Protein AF-A0A968UQG5-F1 (afdb_monomer_lite)

Structure (mmCIF, N/CA/C/O backbone):
data_AF-A0A968UQG5-F1
#
_entry.id   AF-A0A968UQG5-F1
#
loop_
_atom_site.group_PDB
_atom_site.id
_atom_site.type_symbol
_atom_site.label_atom_id
_atom_site.label_alt_id
_atom_site.label_comp_id
_atom_site.label_asym_id
_atom_site.label_entity_id
_atom_site.label_seq_id
_atom_site.pdbx_PDB_ins_code
_atom_site.Cartn_x
_atom_site.Cartn_y
_atom_site.Cartn_z
_atom_site.occupancy
_atom_site.B_iso_or_equiv
_atom_site.auth_seq_id
_atom_site.auth_comp_id
_atom_site.auth_asym_id
_atom_site.auth_atom_id
_atom_site.pdbx_PDB_model_num
ATOM 1 N N . MET A 1 1 ? 19.744 -31.702 -29.096 1.00 39.81 1 MET A N 1
ATOM 2 C CA . MET A 1 1 ? 18.652 -30.725 -28.947 1.00 39.81 1 MET A CA 1
ATOM 3 C C . MET A 1 1 ? 18.353 -30.681 -27.465 1.00 39.81 1 MET A C 1
ATOM 5 O O . MET A 1 1 ? 17.821 -31.647 -26.942 1.00 39.81 1 MET A O 1
ATOM 9 N N . SER A 1 2 ? 18.907 -29.694 -26.765 1.00 35.03 2 SER A N 1
ATOM 10 C CA . SER A 1 2 ? 18.714 -29.524 -25.328 1.00 35.03 2 SER A CA 1
ATOM 11 C C . SER A 1 2 ? 17.461 -28.685 -25.128 1.00 35.03 2 SER A C 1
ATOM 13 O O . SER A 1 2 ? 17.491 -27.487 -25.412 1.00 35.03 2 SER A O 1
ATOM 15 N N . ASP A 1 3 ? 16.383 -29.314 -24.671 1.00 37.22 3 ASP A N 1
ATOM 16 C CA . ASP A 1 3 ? 15.244 -28.594 -24.115 1.00 37.22 3 ASP A CA 1
ATOM 17 C C . ASP A 1 3 ? 15.735 -27.846 -22.874 1.00 37.22 3 ASP A C 1
ATOM 19 O O . ASP A 1 3 ? 15.946 -28.430 -21.809 1.00 37.22 3 ASP A O 1
ATOM 23 N N . SER A 1 4 ? 15.979 -26.544 -23.022 1.00 34.97 4 SER A N 1
ATOM 24 C CA . SER A 1 4 ? 16.066 -25.659 -21.872 1.00 34.97 4 SER A CA 1
ATOM 25 C C . SER A 1 4 ? 14.642 -25.423 -21.386 1.00 34.97 4 SER A C 1
ATOM 27 O O . SER A 1 4 ? 13.928 -24.563 -21.901 1.00 34.97 4 SER A O 1
ATOM 29 N N . LEU A 1 5 ? 14.224 -26.193 -20.386 1.00 35.19 5 LEU A N 1
ATOM 30 C CA . LEU A 1 5 ? 13.165 -25.773 -19.478 1.00 35.19 5 LEU A CA 1
ATOM 31 C C . LEU A 1 5 ? 13.711 -24.578 -18.691 1.00 35.19 5 LEU A C 1
ATOM 33 O O . LEU A 1 5 ? 14.271 -24.735 -17.608 1.00 35.19 5 LEU A O 1
ATOM 37 N N . ILE A 1 6 ? 13.617 -23.384 -19.276 1.00 41.84 6 ILE A N 1
ATOM 38 C CA . ILE A 1 6 ? 13.766 -22.153 -18.511 1.00 41.84 6 ILE A CA 1
ATOM 39 C C . ILE A 1 6 ? 12.518 -22.110 -17.641 1.00 41.84 6 ILE A C 1
ATOM 41 O O . ILE A 1 6 ? 11.407 -21.883 -18.115 1.00 41.84 6 ILE A O 1
ATOM 45 N N . GLN A 1 7 ? 12.694 -22.466 -16.376 1.00 41.84 7 GLN A N 1
ATOM 46 C CA . GLN A 1 7 ? 11.710 -22.229 -15.344 1.00 41.84 7 GLN A CA 1
ATOM 47 C C . GLN A 1 7 ? 11.618 -20.707 -15.186 1.00 41.84 7 GLN A C 1
ATOM 49 O O . GLN A 1 7 ? 12.394 -20.115 -14.440 1.00 41.84 7 GLN A O 1
ATOM 54 N N . GLU A 1 8 ? 10.733 -20.077 -15.961 1.00 42.31 8 GLU A N 1
ATOM 55 C CA . GLU A 1 8 ? 10.339 -18.679 -15.783 1.00 42.31 8 GLU A CA 1
ATOM 56 C C . GLU A 1 8 ? 9.740 -18.562 -14.378 1.00 42.31 8 GLU A C 1
ATOM 58 O O . GLU A 1 8 ? 8.674 -19.099 -14.063 1.00 42.31 8 GLU A O 1
ATOM 63 N N . GLY A 1 9 ? 10.552 -18.024 -13.466 1.00 43.09 9 GLY A N 1
ATOM 64 C CA . GLY A 1 9 ? 10.286 -18.019 -12.038 1.00 43.09 9 GLY A CA 1
ATOM 65 C C . GLY A 1 9 ? 9.031 -17.212 -11.750 1.00 43.09 9 GLY A C 1
ATOM 66 O O . GLY A 1 9 ? 8.999 -16.016 -12.019 1.00 43.09 9 GLY A O 1
ATOM 67 N N . GLY A 1 10 ? 8.006 -17.847 -11.188 1.00 52.06 10 GLY A N 1
ATOM 68 C CA . GLY A 1 10 ? 6.793 -17.161 -10.748 1.00 52.06 10 GLY A CA 1
ATOM 69 C C . GLY A 1 10 ? 7.062 -16.282 -9.526 1.00 52.06 10 GLY A C 1
ATOM 70 O O . GLY A 1 10 ? 7.748 -16.703 -8.591 1.00 52.06 10 GLY A O 1
ATOM 71 N N . GLY A 1 11 ? 6.518 -15.063 -9.519 1.00 65.38 11 GLY A N 1
ATOM 72 C CA . GLY A 1 11 ? 6.585 -14.181 -8.359 1.00 65.38 11 GLY A CA 1
ATOM 73 C C . GLY A 1 11 ? 5.899 -14.820 -7.147 1.00 65.38 11 GLY A C 1
ATOM 74 O O . GLY A 1 11 ? 4.767 -15.291 -7.239 1.00 65.38 11 GLY A O 1
ATOM 75 N N . GLY A 1 12 ? 6.578 -14.851 -5.996 1.00 76.75 12 GLY A N 1
ATOM 76 C CA . GLY A 1 12 ? 6.017 -15.413 -4.762 1.00 76.75 12 GLY A CA 1
ATOM 77 C C . GLY A 1 12 ? 4.798 -14.632 -4.259 1.00 76.75 12 GLY A C 1
ATOM 78 O O . GLY A 1 12 ? 4.625 -13.460 -4.592 1.00 76.75 12 GLY A O 1
ATOM 79 N N . SER A 1 13 ? 3.964 -15.271 -3.435 1.00 87.12 13 SER A N 1
ATOM 80 C CA . SER A 1 13 ? 2.821 -14.633 -2.768 1.00 87.12 13 SER A CA 1
ATOM 81 C C . SER A 1 13 ? 2.897 -14.817 -1.253 1.00 87.12 13 SER A C 1
ATOM 83 O O . SER A 1 13 ? 3.269 -15.888 -0.775 1.00 87.12 13 SER A O 1
ATOM 85 N N . ILE A 1 14 ? 2.511 -13.788 -0.500 1.00 90.19 14 ILE A N 1
ATOM 86 C CA . ILE A 1 14 ? 2.264 -13.867 0.943 1.00 90.19 14 ILE A CA 1
ATOM 87 C C . ILE A 1 14 ? 0.757 -13.746 1.127 1.00 90.19 14 ILE A C 1
ATOM 89 O O . ILE A 1 14 ? 0.188 -12.705 0.819 1.00 90.19 14 ILE A O 1
ATOM 93 N N . ILE A 1 15 ? 0.124 -14.811 1.616 1.00 93.44 15 ILE A N 1
ATOM 94 C CA . ILE A 1 15 ? -1.328 -14.882 1.790 1.00 93.44 15 ILE A CA 1
ATOM 95 C C . ILE A 1 15 ? -1.625 -15.121 3.267 1.00 93.44 15 ILE A C 1
ATOM 97 O O . ILE A 1 15 ? -1.183 -16.119 3.837 1.00 93.44 15 ILE A O 1
ATOM 101 N N . ILE A 1 16 ? -2.377 -14.212 3.886 1.00 93.25 16 ILE A N 1
ATOM 102 C CA . ILE A 1 16 ? -2.782 -14.296 5.292 1.00 93.25 16 ILE A CA 1
ATOM 103 C C . ILE A 1 16 ? -4.304 -14.222 5.364 1.00 93.25 16 ILE A C 1
ATOM 105 O O . ILE A 1 16 ? -4.920 -13.345 4.758 1.00 93.25 16 ILE A O 1
ATOM 109 N N . ARG A 1 17 ? -4.904 -15.163 6.099 1.00 96.50 17 ARG A N 1
ATOM 110 C CA . ARG A 1 17 ? -6.348 -15.266 6.343 1.00 96.50 17 ARG A CA 1
ATOM 111 C C . ARG A 1 17 ? -6.588 -15.449 7.835 1.00 96.50 17 ARG A C 1
ATOM 113 O O . ARG A 1 17 ? -5.949 -16.311 8.438 1.00 96.50 17 ARG A O 1
ATOM 120 N N . GLY A 1 18 ? -7.491 -14.683 8.440 1.00 88.00 18 GLY A N 1
ATOM 121 C CA . GLY A 1 18 ? -7.785 -14.850 9.865 1.00 88.00 18 GLY A CA 1
ATOM 122 C C . GLY A 1 18 ? -8.823 -13.882 10.420 1.00 88.00 18 GLY A C 1
ATOM 123 O O . GLY A 1 18 ? -9.470 -13.161 9.681 1.00 88.00 18 GLY A O 1
ATOM 124 N N . GLY A 1 19 ? -8.991 -13.876 11.744 1.00 92.56 19 GLY A N 1
ATOM 125 C CA . GLY A 1 19 ? -9.843 -12.897 12.428 1.00 92.56 19 GLY A CA 1
ATOM 126 C C . GLY A 1 19 ? -9.119 -11.563 12.596 1.00 92.56 19 GLY A C 1
ATOM 127 O O . GLY A 1 19 ? -9.380 -10.603 11.891 1.00 92.56 19 GLY A O 1
ATOM 128 N N . LYS A 1 20 ? -8.143 -11.490 13.500 1.00 95.38 20 LYS A N 1
ATOM 129 C CA . LYS A 1 20 ? -7.363 -10.264 13.721 1.00 95.38 20 LYS A CA 1
ATOM 130 C C . LYS A 1 20 ? -5.941 -10.450 13.221 1.00 95.38 20 LYS A C 1
ATOM 132 O O . LYS A 1 20 ? -5.271 -11.401 13.615 1.00 95.38 20 LYS A O 1
ATOM 137 N N . PHE A 1 21 ? -5.482 -9.519 12.399 1.00 96.56 21 PHE A N 1
ATOM 138 C CA . PHE A 1 21 ? -4.102 -9.422 11.961 1.00 96.56 21 PHE A CA 1
ATOM 139 C C . PHE A 1 21 ? -3.451 -8.195 12.603 1.00 96.56 21 PHE A C 1
ATOM 141 O O . PHE A 1 21 ? -3.883 -7.062 12.393 1.00 96.56 21 PHE A O 1
ATOM 148 N N . TYR A 1 22 ? -2.415 -8.431 13.405 1.00 96.56 22 TYR A N 1
ATOM 149 C CA . TYR A 1 22 ? -1.643 -7.395 14.082 1.00 96.56 22 TYR A CA 1
ATOM 150 C C . TYR A 1 22 ? -0.169 -7.557 13.723 1.00 96.56 22 TYR A C 1
ATOM 152 O O . TYR A 1 22 ? 0.404 -8.625 13.939 1.00 96.56 22 TYR A O 1
ATOM 160 N N . ALA A 1 23 ? 0.433 -6.499 13.187 1.00 95.75 23 ALA A N 1
ATOM 161 C CA . ALA A 1 23 ? 1.850 -6.447 12.863 1.00 95.75 23 ALA A CA 1
ATOM 162 C C . ALA A 1 23 ? 2.487 -5.210 13.497 1.00 95.75 23 ALA A C 1
ATOM 164 O O . ALA A 1 23 ? 2.057 -4.080 13.269 1.00 95.75 23 ALA A O 1
ATOM 165 N N . GLU A 1 24 ? 3.540 -5.425 14.273 1.00 97.62 24 GLU A N 1
ATOM 166 C CA . GLU A 1 24 ? 4.300 -4.358 14.909 1.00 97.62 24 GLU A CA 1
ATOM 167 C C . GLU A 1 24 ? 5.782 -4.569 14.622 1.00 97.62 24 GLU A C 1
ATOM 169 O O . GLU A 1 24 ? 6.278 -5.690 14.743 1.00 97.62 24 GLU A O 1
ATOM 174 N N . ASN A 1 25 ? 6.490 -3.517 14.201 1.00 96.19 25 ASN A N 1
ATOM 175 C CA . ASN A 1 25 ? 7.919 -3.590 13.866 1.00 96.19 25 ASN A CA 1
ATOM 176 C C . ASN A 1 25 ? 8.247 -4.696 12.842 1.00 96.19 25 ASN A C 1
ATOM 178 O O . ASN A 1 25 ? 9.290 -5.344 12.921 1.00 96.19 25 ASN A O 1
ATOM 182 N N . THR A 1 26 ? 7.330 -4.959 11.907 1.00 94.12 26 THR A N 1
ATOM 183 C CA . THR A 1 26 ? 7.404 -6.117 11.010 1.00 94.12 26 THR A CA 1
ATOM 184 C C . THR A 1 26 ? 7.652 -5.687 9.567 1.00 94.12 26 THR A C 1
ATOM 186 O O . THR A 1 26 ? 7.123 -4.674 9.107 1.00 94.12 26 THR A O 1
ATOM 189 N N . GLN A 1 27 ? 8.425 -6.486 8.827 1.00 92.94 27 GLN A N 1
ATOM 190 C CA . GLN A 1 27 ? 8.605 -6.330 7.386 1.00 92.9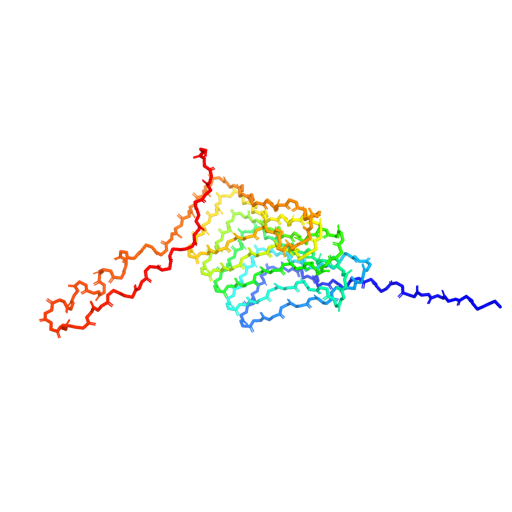4 27 GLN A CA 1
ATOM 191 C C . GLN A 1 27 ? 8.011 -7.517 6.618 1.00 92.94 27 GLN A C 1
ATOM 193 O O . GLN A 1 27 ? 8.398 -8.662 6.836 1.00 92.94 27 GLN A O 1
ATOM 198 N N . PHE A 1 28 ? 7.134 -7.218 5.661 1.00 91.44 28 PHE A N 1
ATOM 199 C CA . PHE A 1 28 ? 6.632 -8.148 4.653 1.00 91.44 28 PHE A CA 1
ATOM 200 C C . PHE A 1 28 ? 7.271 -7.789 3.317 1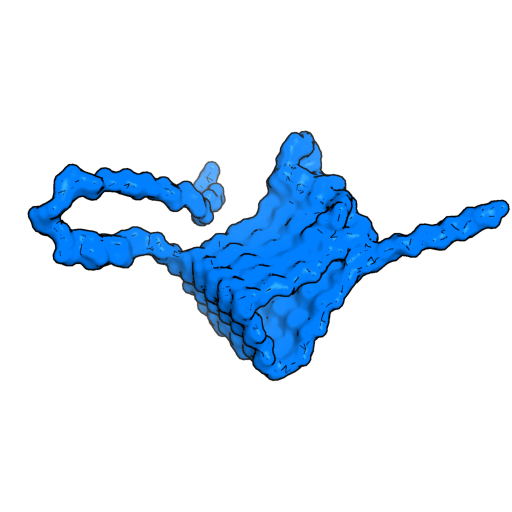.00 91.44 28 PHE A C 1
ATOM 202 O O . PHE A 1 28 ? 7.042 -6.701 2.792 1.00 91.44 28 PHE A O 1
ATOM 209 N N . ARG A 1 29 ? 8.093 -8.682 2.770 1.00 88.50 29 ARG A N 1
ATOM 210 C CA . ARG A 1 29 ? 8.834 -8.441 1.531 1.00 88.50 29 ARG A CA 1
ATOM 211 C C . ARG A 1 29 ? 8.603 -9.570 0.545 1.00 88.50 29 ARG A C 1
ATOM 213 O O . ARG A 1 29 ? 8.784 -10.731 0.895 1.00 88.50 29 ARG A O 1
ATOM 220 N N . ILE A 1 30 ? 8.291 -9.199 -0.691 1.00 85.00 30 ILE A N 1
ATOM 221 C CA . ILE A 1 30 ? 8.365 -10.085 -1.848 1.00 85.00 30 ILE A CA 1
ATOM 222 C C . ILE A 1 30 ? 9.371 -9.505 -2.835 1.00 85.00 30 ILE A C 1
ATOM 224 O O . ILE A 1 30 ? 9.267 -8.338 -3.226 1.00 85.00 30 ILE A O 1
ATOM 228 N N . ASP A 1 31 ? 10.328 -10.343 -3.219 1.00 81.25 31 ASP A N 1
ATOM 229 C CA . ASP A 1 31 ? 11.259 -10.089 -4.309 1.00 81.25 31 ASP A CA 1
ATOM 230 C C . ASP A 1 31 ? 10.674 -10.679 -5.595 1.00 81.25 31 ASP A C 1
ATOM 232 O O . ASP A 1 31 ? 10.688 -11.890 -5.808 1.00 81.25 31 ASP A O 1
ATOM 236 N N . ALA A 1 32 ? 10.061 -9.813 -6.400 1.00 71.00 32 ALA A N 1
ATOM 237 C CA . ALA A 1 32 ? 9.366 -10.181 -7.623 1.00 71.00 32 ALA A CA 1
ATOM 238 C C . ALA A 1 32 ? 10.369 -10.556 -8.724 1.00 71.00 32 ALA A C 1
ATOM 240 O O . ALA A 1 32 ? 11.373 -9.880 -8.941 1.00 71.00 32 ALA A O 1
ATOM 241 N N . SER A 1 33 ? 10.098 -11.645 -9.428 1.00 69.19 33 SER A N 1
ATOM 242 C CA . SER A 1 33 ? 10.859 -12.087 -10.596 1.00 69.19 33 SER A CA 1
ATOM 243 C C . SER A 1 33 ? 10.386 -11.376 -11.869 1.00 69.19 33 SER A C 1
ATOM 245 O O . SER A 1 33 ? 9.473 -10.544 -11.853 1.00 69.19 33 SER A O 1
ATOM 247 N N . GLU A 1 34 ? 11.018 -11.696 -12.997 1.00 63.81 34 GLU A N 1
ATOM 248 C CA . GLU A 1 34 ? 10.704 -11.085 -14.289 1.00 63.81 34 GLU A CA 1
ATOM 249 C C . GLU A 1 34 ? 9.257 -11.357 -14.737 1.00 63.81 34 GLU A C 1
ATOM 251 O O . GLU A 1 34 ? 8.637 -10.463 -15.318 1.00 63.81 34 GLU A O 1
ATOM 256 N N . ASP A 1 35 ? 8.660 -12.490 -14.353 1.00 61.28 35 ASP A N 1
ATOM 257 C CA . ASP A 1 35 ? 7.447 -13.027 -14.994 1.00 61.28 35 ASP A CA 1
ATOM 258 C C . ASP A 1 35 ? 6.147 -12.946 -14.168 1.00 61.28 35 ASP A C 1
ATOM 260 O O . ASP A 1 35 ? 5.219 -13.726 -14.361 1.00 61.28 35 ASP A O 1
ATOM 264 N N . ASN A 1 36 ? 6.005 -11.889 -13.357 1.00 67.56 36 ASN A N 1
ATOM 265 C CA . ASN A 1 36 ? 4.728 -11.368 -12.821 1.00 67.56 36 ASN A CA 1
ATOM 266 C C . ASN A 1 36 ? 4.015 -12.120 -11.661 1.00 67.56 36 ASN A C 1
ATOM 268 O O . ASN A 1 36 ? 4.316 -13.251 -11.292 1.00 67.56 36 ASN A O 1
ATOM 272 N N . ASN A 1 37 ? 3.019 -11.397 -11.113 1.00 70.19 37 ASN A N 1
ATOM 273 C CA . ASN A 1 37 ? 1.986 -11.731 -10.111 1.00 70.19 37 ASN A CA 1
ATOM 274 C C . ASN A 1 37 ? 2.413 -11.912 -8.648 1.00 70.19 37 ASN A C 1
ATOM 276 O O . ASN A 1 37 ? 1.697 -12.535 -7.867 1.00 70.19 37 ASN A O 1
ATOM 280 N N . SER A 1 38 ? 3.513 -11.285 -8.233 1.00 86.25 38 SER A N 1
ATOM 281 C CA . SER A 1 38 ? 3.788 -11.147 -6.803 1.00 86.25 38 SER A CA 1
ATOM 282 C C . SER A 1 38 ? 2.643 -10.440 -6.086 1.00 86.25 38 SER A C 1
ATOM 284 O O . SER A 1 38 ? 2.181 -9.392 -6.534 1.00 86.25 38 SER A O 1
ATOM 286 N N . LEU A 1 39 ? 2.202 -11.010 -4.972 1.00 89.00 39 LEU A N 1
ATOM 287 C CA . LEU A 1 39 ? 1.034 -10.528 -4.248 1.00 89.00 39 LEU A CA 1
ATOM 288 C C . LEU A 1 39 ? 1.263 -10.644 -2.746 1.00 89.00 39 LEU A C 1
ATOM 290 O O . LEU A 1 39 ? 1.573 -11.721 -2.240 1.00 89.00 39 LEU A O 1
ATOM 294 N N . ILE A 1 40 ? 1.073 -9.542 -2.029 1.00 93.06 40 ILE A N 1
ATOM 295 C CA . ILE A 1 40 ? 0.799 -9.592 -0.594 1.00 93.06 40 ILE A CA 1
ATOM 296 C C . ILE A 1 40 ? -0.707 -9.438 -0.441 1.00 93.06 40 ILE A C 1
ATOM 298 O O . ILE A 1 40 ? -1.251 -8.406 -0.814 1.00 93.06 40 ILE A O 1
ATOM 302 N N . ASP A 1 41 ? -1.371 -10.458 0.085 1.00 95.69 41 ASP A N 1
ATOM 303 C CA . ASP A 1 41 ? -2.817 -10.493 0.262 1.00 95.69 41 ASP A CA 1
ATOM 304 C C . ASP A 1 41 ? -3.151 -10.845 1.712 1.00 95.69 41 ASP A C 1
ATOM 306 O O . ASP A 1 41 ? -2.861 -11.947 2.189 1.00 95.69 41 ASP A O 1
ATOM 310 N N . ILE A 1 42 ? -3.760 -9.899 2.421 1.00 97.25 42 ILE A N 1
ATOM 311 C CA . ILE A 1 42 ? -4.238 -10.083 3.788 1.00 97.25 42 ILE A CA 1
ATOM 312 C C . ILE A 1 42 ? -5.742 -9.877 3.800 1.00 97.25 42 ILE A C 1
ATOM 314 O O . ILE A 1 42 ? -6.227 -8.814 3.422 1.00 97.25 42 ILE A O 1
ATOM 318 N N . ASP A 1 43 ? -6.454 -10.887 4.286 1.00 98.00 43 ASP A N 1
ATOM 319 C CA . ASP A 1 43 ? -7.896 -10.851 4.496 1.00 98.00 43 ASP A CA 1
ATOM 320 C C . ASP A 1 43 ? -8.192 -11.195 5.959 1.00 98.00 43 ASP A C 1
ATOM 322 O O . ASP A 1 43 ? -7.786 -12.254 6.463 1.00 98.00 43 ASP A O 1
ATOM 326 N N . ALA A 1 44 ? -8.818 -10.257 6.664 1.00 97.69 44 ALA A N 1
ATOM 327 C CA . ALA A 1 44 ? -9.086 -10.358 8.088 1.00 97.69 44 ALA A CA 1
ATOM 328 C C . ALA A 1 44 ? -10.400 -9.666 8.495 1.00 97.69 44 ALA A C 1
ATOM 330 O O . ALA A 1 44 ? -11.053 -8.992 7.716 1.00 97.69 44 ALA A O 1
ATOM 331 N N . GLU A 1 45 ? -10.806 -9.786 9.751 1.00 98.06 45 GLU A N 1
ATOM 332 C CA . GLU A 1 45 ? -11.817 -8.912 10.359 1.00 98.06 45 GLU A CA 1
ATOM 333 C C . GLU A 1 45 ? -11.215 -7.532 10.661 1.00 98.06 45 GLU A C 1
ATOM 335 O O . GLU A 1 45 ? -11.800 -6.500 10.343 1.00 98.06 45 GLU A O 1
ATOM 340 N N . ASN A 1 46 ? -10.005 -7.517 11.228 1.00 98.38 46 ASN A N 1
ATOM 341 C CA . ASN A 1 46 ? -9.273 -6.304 11.581 1.00 98.38 46 ASN A CA 1
ATOM 342 C C . ASN A 1 46 ? -7.797 -6.426 11.187 1.00 98.38 46 ASN A C 1
ATOM 344 O O . ASN A 1 46 ? -7.146 -7.413 11.534 1.00 98.38 46 ASN A O 1
ATOM 348 N N . ILE A 1 47 ? -7.259 -5.399 10.532 1.00 98.56 47 ILE A N 1
ATOM 349 C CA . ILE A 1 47 ? -5.845 -5.271 10.162 1.00 98.56 47 ILE A CA 1
ATOM 350 C C . ILE A 1 47 ? -5.271 -4.068 10.908 1.00 98.56 47 ILE A C 1
ATOM 352 O O . ILE A 1 47 ? -5.710 -2.938 10.710 1.00 98.56 47 ILE A O 1
ATOM 356 N N . SER A 1 48 ? -4.262 -4.293 11.744 1.00 98.38 48 SER A N 1
ATOM 357 C CA . SER A 1 48 ? -3.526 -3.227 12.426 1.00 98.38 48 SER A CA 1
ATOM 358 C C . SER A 1 48 ? -2.037 -3.369 12.159 1.00 98.38 48 SER A C 1
ATOM 360 O O . SER A 1 48 ? -1.456 -4.432 12.389 1.00 98.38 48 SER A O 1
ATOM 362 N N . MET A 1 49 ? -1.420 -2.294 11.675 1.00 98.12 49 MET A N 1
ATOM 363 C CA . MET A 1 49 ? 0.017 -2.229 11.451 1.00 98.12 49 MET A CA 1
ATOM 364 C C . MET A 1 49 ? 0.625 -1.003 12.110 1.00 98.12 49 MET A C 1
ATOM 366 O O . MET A 1 49 ? 0.183 0.127 11.889 1.00 98.12 49 MET A O 1
ATOM 370 N N . ILE A 1 50 ? 1.671 -1.237 12.894 1.00 97.75 50 ILE A N 1
ATOM 371 C CA . ILE A 1 50 ? 2.389 -0.202 13.629 1.00 97.75 50 ILE A CA 1
ATOM 372 C C . ILE A 1 50 ? 3.874 -0.320 13.307 1.00 97.75 50 ILE A C 1
ATOM 374 O O . ILE A 1 50 ? 4.446 -1.409 13.399 1.00 97.75 50 ILE A O 1
ATOM 378 N N . ASN A 1 51 ? 4.496 0.788 12.900 1.00 96.69 51 ASN A N 1
ATOM 379 C CA . ASN A 1 51 ? 5.922 0.855 12.569 1.00 96.69 51 ASN A CA 1
ATOM 380 C C . ASN A 1 51 ? 6.379 -0.307 11.664 1.00 96.69 51 ASN A C 1
ATOM 382 O O . ASN A 1 51 ? 7.353 -1.006 11.939 1.00 96.69 51 ASN A O 1
ATOM 386 N N . SER A 1 52 ? 5.590 -0.601 10.634 1.00 96.75 52 SER A N 1
ATOM 387 C CA . SER A 1 52 ? 5.759 -1.799 9.813 1.00 96.75 52 SER A CA 1
ATOM 388 C C . SER A 1 52 ? 5.907 -1.446 8.339 1.00 96.75 52 SER A C 1
ATOM 390 O O . SER A 1 52 ? 5.605 -0.337 7.899 1.00 96.75 52 SER A O 1
ATOM 392 N N . ARG A 1 53 ? 6.400 -2.397 7.551 1.00 94.19 53 ARG A N 1
ATOM 393 C CA . ARG A 1 53 ? 6.712 -2.197 6.137 1.00 94.19 53 ARG A CA 1
ATOM 394 C C . ARG A 1 53 ? 6.149 -3.344 5.309 1.00 94.19 53 ARG A C 1
ATOM 396 O O . ARG A 1 53 ? 6.437 -4.497 5.609 1.00 94.19 53 ARG A O 1
ATOM 403 N N . MET A 1 54 ? 5.393 -3.042 4.257 1.00 94.06 54 MET A N 1
ATOM 404 C CA . MET A 1 54 ? 5.056 -4.018 3.219 1.00 94.06 54 MET A CA 1
ATOM 405 C C . MET A 1 54 ? 5.630 -3.593 1.895 1.00 94.06 54 MET A C 1
ATOM 407 O O . MET A 1 54 ? 5.503 -2.430 1.499 1.00 94.06 54 MET A O 1
ATOM 411 N N . ASN A 1 55 ? 6.240 -4.547 1.204 1.00 88.69 55 ASN A N 1
ATOM 412 C CA . ASN A 1 55 ? 6.894 -4.228 -0.029 1.00 88.69 55 ASN A CA 1
ATOM 413 C C . ASN A 1 55 ? 6.992 -5.321 -1.059 1.00 88.69 55 ASN A C 1
ATOM 415 O O . ASN A 1 55 ? 7.442 -6.430 -0.782 1.00 88.69 55 ASN A O 1
ATOM 419 N N . THR A 1 56 ? 6.734 -4.908 -2.289 1.00 86.19 56 THR A N 1
ATOM 420 C CA . THR A 1 56 ? 6.999 -5.689 -3.484 1.00 86.19 56 THR A CA 1
ATOM 421 C C . THR A 1 56 ? 8.052 -4.940 -4.302 1.00 86.19 56 THR A C 1
ATOM 423 O O . THR A 1 56 ? 7.880 -3.778 -4.681 1.00 86.19 56 THR A O 1
ATOM 426 N N . MET A 1 57 ? 9.213 -5.565 -4.485 1.00 74.06 57 MET A N 1
ATOM 427 C CA . MET A 1 57 ? 10.322 -5.009 -5.268 1.00 74.06 57 MET A CA 1
ATOM 428 C C . MET A 1 57 ? 10.775 -6.062 -6.267 1.00 74.06 57 MET A C 1
ATOM 430 O O . MET A 1 57 ? 10.874 -7.218 -5.874 1.00 74.06 57 MET A O 1
ATOM 434 N N . PRO A 1 58 ? 11.054 -5.718 -7.526 1.00 70.88 58 PRO A N 1
ATOM 435 C CA . PRO A 1 58 ? 11.591 -6.683 -8.458 1.00 70.88 58 PRO A CA 1
ATOM 436 C C . PRO A 1 58 ? 13.062 -6.965 -8.131 1.00 70.88 58 PRO A C 1
ATOM 438 O O . PRO A 1 58 ? 13.780 -6.096 -7.639 1.00 70.88 58 PRO A O 1
ATOM 441 N N . ALA A 1 59 ? 13.506 -8.193 -8.388 1.00 62.25 59 ALA A N 1
ATOM 442 C CA . ALA A 1 59 ? 14.906 -8.591 -8.284 1.00 62.25 59 ALA A CA 1
ATOM 443 C C . ALA A 1 59 ? 15.737 -8.104 -9.491 1.00 62.25 59 ALA A C 1
ATOM 445 O O . ALA A 1 59 ? 16.960 -8.015 -9.393 1.00 62.25 59 ALA A O 1
ATOM 446 N N . THR A 1 60 ? 15.077 -7.795 -10.617 1.00 66.19 60 THR A N 1
ATOM 447 C CA . THR A 1 60 ? 15.654 -7.292 -11.881 1.00 66.19 60 THR A CA 1
ATOM 448 C C . THR A 1 60 ? 14.670 -6.322 -12.573 1.00 66.19 60 THR A C 1
ATOM 450 O O . THR A 1 60 ? 13.876 -5.665 -11.902 1.00 66.19 60 THR A O 1
ATOM 453 N N . THR A 1 61 ? 14.662 -6.215 -13.911 1.00 63.88 61 THR A N 1
ATOM 454 C CA . THR A 1 61 ? 13.671 -5.433 -14.677 1.00 63.88 61 THR A CA 1
ATOM 455 C C . THR A 1 61 ? 12.295 -6.126 -14.722 1.00 63.88 61 THR A C 1
ATOM 457 O O . THR A 1 61 ? 11.823 -6.570 -15.773 1.00 63.88 61 THR A O 1
ATOM 460 N N . GLY A 1 62 ? 11.656 -6.268 -13.560 1.00 68.12 62 GLY A N 1
ATOM 461 C CA . GLY A 1 62 ? 10.374 -6.952 -13.359 1.00 68.12 62 GLY A CA 1
ATOM 462 C C . GLY A 1 62 ? 9.258 -6.015 -12.895 1.00 68.12 62 GLY A C 1
ATOM 463 O O . GLY A 1 62 ? 9.517 -4.913 -12.411 1.00 68.12 62 GLY A O 1
ATOM 464 N N . LYS A 1 63 ? 7.997 -6.450 -13.033 1.00 75.50 63 LYS A N 1
ATOM 465 C CA . LYS A 1 63 ? 6.843 -5.722 -12.477 1.00 75.50 63 LYS A CA 1
ATOM 466 C C . LYS A 1 63 ? 6.880 -5.824 -10.952 1.00 75.50 63 LYS A C 1
ATOM 468 O O . LYS A 1 63 ? 7.119 -6.895 -10.399 1.00 75.50 63 LYS A O 1
ATOM 473 N N . GLY A 1 64 ? 6.562 -4.728 -10.281 1.00 76.25 64 GLY A N 1
ATOM 474 C CA . GLY A 1 64 ? 6.238 -4.724 -8.862 1.00 76.25 64 GLY A CA 1
ATOM 475 C C . GLY A 1 64 ? 4.988 -5.549 -8.590 1.00 76.25 64 GLY A C 1
ATOM 476 O O . GLY A 1 64 ? 4.030 -5.516 -9.363 1.00 76.25 64 GLY A O 1
ATOM 477 N N . GLY A 1 65 ? 5.007 -6.294 -7.490 1.00 88.81 65 GLY A N 1
ATOM 478 C CA . GLY A 1 65 ? 3.833 -7.023 -7.022 1.00 88.81 65 GLY A CA 1
ATOM 479 C C . GLY A 1 65 ? 2.732 -6.102 -6.501 1.00 88.81 65 GLY A C 1
ATOM 480 O O . GLY A 1 65 ? 2.991 -4.944 -6.177 1.00 88.81 65 GLY A O 1
ATOM 481 N N . ASP A 1 66 ? 1.529 -6.637 -6.373 1.00 91.62 66 ASP A N 1
ATOM 482 C CA . ASP A 1 66 ? 0.378 -5.925 -5.828 1.00 91.62 66 ASP A CA 1
ATOM 483 C C . ASP A 1 66 ? 0.265 -6.162 -4.308 1.00 91.62 66 ASP A C 1
ATOM 485 O O . ASP A 1 66 ? 0.738 -7.170 -3.771 1.00 91.62 66 ASP A O 1
ATOM 489 N N . ILE A 1 67 ? -0.344 -5.214 -3.598 1.00 95.50 67 ILE A N 1
ATOM 490 C CA . ILE A 1 67 ? -0.677 -5.323 -2.173 1.00 95.50 67 ILE A CA 1
ATOM 491 C C . ILE A 1 67 ? -2.193 -5.191 -2.043 1.00 95.50 67 ILE A C 1
ATOM 493 O O . ILE A 1 67 ? -2.766 -4.170 -2.420 1.00 95.50 67 ILE A O 1
ATOM 497 N N . LEU A 1 68 ? -2.832 -6.214 -1.488 1.00 97.50 68 LEU A N 1
ATOM 498 C CA . LEU A 1 68 ? -4.263 -6.279 -1.239 1.00 97.50 68 LEU A CA 1
ATOM 499 C C . LEU A 1 68 ? -4.508 -6.486 0.257 1.00 97.50 68 LEU A C 1
ATOM 501 O O . LEU A 1 68 ? -4.078 -7.483 0.830 1.00 97.50 68 LEU A O 1
ATOM 505 N N . LEU A 1 69 ? -5.194 -5.539 0.888 1.00 98.25 69 LEU A N 1
ATOM 506 C CA . LEU A 1 69 ? -5.516 -5.567 2.312 1.00 98.25 69 LEU A CA 1
ATOM 507 C C . LEU A 1 69 ? -7.022 -5.410 2.467 1.00 98.25 69 LEU A C 1
ATOM 509 O O . LEU A 1 69 ? -7.546 -4.312 2.315 1.00 98.25 69 LEU A O 1
ATOM 513 N N . ASN A 1 70 ? -7.711 -6.503 2.768 1.00 98.44 70 ASN A N 1
ATOM 514 C CA . ASN A 1 70 ? -9.147 -6.510 2.998 1.00 98.44 70 ASN A CA 1
ATOM 515 C C . ASN A 1 70 ? -9.425 -6.794 4.472 1.00 98.44 70 ASN A C 1
ATOM 517 O O . ASN A 1 70 ? -8.915 -7.755 5.044 1.00 98.44 70 ASN A O 1
ATOM 521 N N . ALA A 1 71 ? -10.237 -5.944 5.087 1.00 98.44 71 ALA A N 1
ATOM 522 C CA . ALA A 1 71 ? -10.754 -6.155 6.422 1.00 98.44 71 ALA A CA 1
ATOM 523 C C . ALA A 1 71 ? -12.284 -6.091 6.418 1.00 98.44 71 ALA A C 1
ATOM 525 O O . ALA A 1 71 ? -12.864 -5.255 5.732 1.00 98.44 71 ALA A O 1
ATOM 526 N N . ALA A 1 72 ? -12.957 -6.923 7.209 1.00 97.88 72 ALA A N 1
ATOM 527 C CA . ALA A 1 72 ? -14.407 -6.809 7.369 1.00 97.88 72 ALA A CA 1
ATOM 528 C C . ALA A 1 72 ? -14.807 -5.548 8.157 1.00 97.88 72 ALA A C 1
ATOM 530 O O . ALA A 1 72 ? -15.829 -4.939 7.852 1.00 97.88 72 ALA A O 1
ATOM 531 N N . GLU A 1 73 ? -14.006 -5.153 9.153 1.00 98.44 73 GLU A N 1
ATOM 532 C CA . GLU A 1 73 ? -14.298 -4.029 10.046 1.00 98.44 73 GLU A CA 1
ATOM 533 C C . GLU A 1 73 ? -13.314 -2.874 9.860 1.00 98.44 73 GLU A C 1
ATOM 535 O O . GLU A 1 73 ? -13.715 -1.749 9.549 1.00 98.44 73 GLU A O 1
ATOM 540 N N . SER A 1 74 ? -12.014 -3.102 10.065 1.00 98.50 74 SER A N 1
ATOM 541 C CA . SER A 1 74 ? -11.069 -1.985 10.075 1.00 98.50 74 SER A CA 1
ATOM 542 C C . SER A 1 74 ? -9.677 -2.300 9.554 1.00 98.50 74 SER A C 1
ATOM 544 O O . SER A 1 74 ? -9.130 -3.381 9.768 1.00 98.50 74 SER A O 1
ATOM 546 N N . VAL A 1 75 ? -9.090 -1.295 8.904 1.00 98.81 75 VAL A N 1
ATOM 547 C CA . VAL A 1 75 ? -7.662 -1.232 8.588 1.00 98.81 75 VAL A CA 1
ATOM 548 C C . VAL A 1 75 ? -7.078 -0.007 9.280 1.00 98.81 75 VAL A C 1
ATOM 550 O O . VAL A 1 75 ? -7.546 1.112 9.072 1.00 98.81 75 VAL A O 1
ATOM 553 N N . SER A 1 76 ? -6.043 -0.202 10.091 1.00 98.56 76 SER A N 1
ATOM 554 C CA . SER A 1 76 ? -5.344 0.872 10.794 1.00 98.56 76 SER A CA 1
ATOM 555 C C . SER A 1 76 ? -3.844 0.804 10.548 1.00 98.56 76 SER A C 1
ATOM 557 O O . SER A 1 76 ? -3.205 -0.217 10.806 1.00 98.56 76 SER A O 1
ATOM 559 N N . PHE A 1 77 ? -3.280 1.914 10.083 1.00 98.31 77 PHE A N 1
ATOM 560 C CA . PHE A 1 77 ? -1.851 2.102 9.890 1.00 98.31 77 PHE A CA 1
ATOM 561 C C . PHE A 1 77 ? -1.347 3.230 10.777 1.00 98.31 77 PHE A C 1
ATOM 563 O O . PHE A 1 77 ? -1.877 4.341 10.743 1.00 98.31 77 PHE A O 1
ATOM 570 N N . SER A 1 78 ? -0.286 2.959 11.529 1.00 97.19 78 SER A N 1
ATOM 571 C CA . SER A 1 78 ? 0.481 3.967 12.253 1.00 97.19 78 SER A CA 1
ATOM 572 C C . SER A 1 78 ? 1.948 3.814 11.893 1.00 97.19 78 SER A C 1
ATOM 574 O O . SER A 1 78 ? 2.516 2.739 12.084 1.00 97.19 78 SER A O 1
ATOM 576 N N . GLU A 1 79 ? 2.567 4.869 11.368 1.00 96.75 79 GLU A N 1
ATOM 577 C CA . GLU A 1 79 ? 3.999 4.866 11.023 1.00 96.75 79 GLU A CA 1
ATOM 578 C C . GLU A 1 79 ? 4.365 3.698 10.083 1.00 96.75 79 GLU A C 1
ATOM 580 O O . GLU A 1 79 ? 5.420 3.082 10.188 1.00 96.75 79 GLU A O 1
ATOM 585 N N . THR A 1 80 ? 3.450 3.342 9.176 1.00 96.75 80 THR A N 1
ATOM 586 C CA . THR A 1 80 ? 3.563 2.164 8.309 1.00 96.75 80 THR A CA 1
ATOM 587 C C . THR A 1 80 ? 3.860 2.562 6.871 1.00 96.75 80 THR A C 1
ATOM 589 O O . THR A 1 80 ? 3.374 3.572 6.364 1.00 96.75 80 THR A O 1
ATOM 592 N N . HIS A 1 81 ? 4.705 1.778 6.208 1.00 96.31 81 HIS A N 1
ATOM 593 C CA . HIS A 1 81 ? 5.157 2.032 4.847 1.00 96.31 81 HIS A CA 1
ATOM 594 C C . HIS A 1 81 ? 4.694 0.901 3.928 1.00 96.31 81 HIS A C 1
ATOM 596 O O . HIS A 1 81 ? 5.211 -0.212 4.007 1.00 96.31 81 HIS A O 1
ATOM 602 N N . LEU A 1 82 ? 3.760 1.188 3.027 1.00 95.44 82 LEU A N 1
ATOM 603 C CA . LEU A 1 82 ? 3.364 0.277 1.957 1.00 95.44 82 LEU A CA 1
ATOM 604 C C . LEU A 1 82 ? 3.979 0.771 0.657 1.00 95.44 82 LEU A C 1
ATOM 606 O O . LEU A 1 82 ? 3.820 1.941 0.302 1.00 95.44 82 LEU A O 1
ATOM 610 N N . TYR A 1 83 ? 4.685 -0.091 -0.065 1.00 90.44 83 TYR A N 1
ATOM 611 C CA . TYR A 1 83 ? 5.160 0.299 -1.382 1.00 90.44 83 TYR A CA 1
ATOM 612 C C . TYR A 1 83 ? 5.249 -0.840 -2.378 1.00 90.44 83 TYR A C 1
ATOM 614 O O . TYR A 1 83 ? 5.721 -1.936 -2.082 1.00 90.44 83 TYR A O 1
ATOM 622 N N . THR A 1 84 ? 4.863 -0.517 -3.602 1.00 90.75 84 THR A N 1
ATOM 623 C CA . THR A 1 84 ? 5.064 -1.367 -4.766 1.00 90.75 84 THR A CA 1
ATOM 624 C C . THR A 1 84 ? 5.969 -0.626 -5.732 1.00 90.75 84 THR A C 1
ATOM 626 O O . THR A 1 84 ? 5.673 0.506 -6.133 1.00 90.75 84 THR A O 1
ATOM 629 N N . TYR A 1 85 ? 7.076 -1.250 -6.108 1.00 87.44 85 TYR A N 1
ATOM 630 C CA . TYR A 1 85 ? 8.056 -0.638 -6.995 1.00 87.44 85 TYR A CA 1
ATOM 631 C C . TYR A 1 85 ? 8.227 -1.471 -8.256 1.00 87.44 85 TYR A C 1
ATOM 633 O O . TYR A 1 85 ? 8.255 -2.689 -8.180 1.00 87.44 85 TYR A O 1
ATOM 641 N N . THR A 1 86 ? 8.335 -0.824 -9.412 1.00 87.06 86 THR A N 1
ATOM 642 C CA . THR A 1 86 ? 8.742 -1.455 -10.678 1.00 87.06 86 THR A CA 1
ATOM 643 C C . THR A 1 86 ? 10.019 -0.809 -11.177 1.00 87.06 86 THR A C 1
ATOM 645 O O . THR A 1 86 ? 10.112 0.417 -11.252 1.00 87.06 86 THR A O 1
ATOM 648 N N . GLU A 1 87 ? 11.006 -1.632 -11.511 1.00 85.25 87 GLU A N 1
ATOM 649 C CA . GLU A 1 87 ? 12.324 -1.166 -11.914 1.00 85.25 87 GLU A CA 1
ATOM 650 C C . GLU A 1 87 ? 12.504 -1.268 -13.426 1.00 85.25 87 GLU A C 1
ATOM 652 O O . GLU A 1 87 ? 12.494 -2.357 -13.998 1.00 85.25 87 GLU A O 1
ATOM 657 N N . GLY A 1 88 ? 12.696 -0.119 -14.079 1.00 80.44 88 GLY A N 1
ATOM 658 C CA . GLY A 1 88 ? 12.977 -0.058 -15.512 1.00 80.44 88 GLY A CA 1
ATOM 659 C C . GLY A 1 88 ? 11.906 -0.708 -16.404 1.00 80.44 88 GLY A C 1
ATOM 660 O O . GLY A 1 88 ? 10.756 -0.917 -16.019 1.00 80.44 88 GLY A O 1
ATOM 661 N N . GLY A 1 89 ? 12.285 -0.988 -17.654 1.00 83.56 89 GLY A N 1
ATOM 662 C CA . GLY A 1 89 ? 11.410 -1.640 -18.633 1.00 83.56 89 GLY A CA 1
ATOM 663 C C . GLY A 1 89 ? 10.158 -0.834 -19.001 1.00 83.56 89 GLY A C 1
ATOM 664 O O . GLY A 1 89 ? 10.082 0.371 -18.778 1.00 83.56 89 GLY A O 1
ATOM 665 N N . MET A 1 90 ? 9.177 -1.507 -19.606 1.00 84.81 90 MET A N 1
ATOM 666 C CA . MET A 1 90 ? 7.882 -0.928 -20.015 1.00 84.81 90 MET A CA 1
ATOM 667 C C . MET A 1 90 ? 6.723 -1.362 -19.097 1.00 84.81 90 MET A C 1
ATOM 669 O O . MET A 1 90 ? 5.558 -1.155 -19.425 1.00 84.81 90 MET A O 1
ATOM 673 N N . LYS A 1 91 ? 7.024 -2.013 -17.966 1.00 86.94 91 LYS A N 1
ATOM 674 C CA . LYS A 1 91 ? 6.014 -2.565 -17.052 1.00 86.94 91 LYS A CA 1
ATOM 675 C C . LYS A 1 91 ? 5.477 -1.467 -16.126 1.00 86.94 91 LYS A C 1
ATOM 677 O O . LYS A 1 91 ? 6.224 -0.600 -15.671 1.00 86.94 91 LYS A O 1
ATOM 682 N N . ASN A 1 92 ? 4.173 -1.507 -15.863 1.00 87.69 92 ASN A N 1
ATOM 683 C CA . ASN A 1 92 ? 3.512 -0.585 -14.937 1.00 87.69 92 ASN A CA 1
ATOM 684 C C . ASN A 1 92 ? 3.873 -0.918 -13.487 1.00 87.69 92 ASN A C 1
ATOM 686 O O . ASN A 1 92 ? 4.185 -2.073 -13.186 1.00 87.69 92 ASN A O 1
ATOM 690 N N . ALA A 1 93 ? 3.766 0.070 -12.598 1.00 89.06 93 ALA A N 1
ATOM 691 C CA . ALA A 1 93 ? 3.890 -0.183 -11.169 1.00 89.06 93 ALA A CA 1
ATOM 692 C C . ALA A 1 93 ? 2.804 -1.150 -10.663 1.00 89.06 93 ALA A C 1
ATOM 694 O O . ALA A 1 93 ? 1.727 -1.265 -11.256 1.00 89.06 93 ALA A O 1
ATOM 695 N N . GLY A 1 94 ? 3.101 -1.842 -9.561 1.00 91.00 94 GLY A N 1
ATOM 696 C CA . GLY A 1 94 ? 2.090 -2.578 -8.805 1.00 91.00 94 GLY A CA 1
ATOM 697 C C . GLY A 1 94 ? 1.058 -1.637 -8.179 1.00 91.00 94 GLY A C 1
ATOM 698 O O . GLY A 1 94 ? 1.244 -0.419 -8.142 1.00 91.00 94 GLY A O 1
ATOM 699 N N . ASN A 1 95 ? -0.034 -2.213 -7.699 1.00 93.44 95 ASN A N 1
ATOM 700 C CA . ASN A 1 95 ? -1.149 -1.499 -7.096 1.00 93.44 95 ASN A CA 1
ATOM 701 C C . ASN A 1 95 ? -1.245 -1.792 -5.598 1.00 93.44 95 ASN A C 1
ATOM 703 O O . ASN A 1 95 ? -0.859 -2.862 -5.127 1.00 93.44 95 ASN A O 1
ATOM 707 N N . VAL A 1 96 ? -1.824 -0.851 -4.859 1.00 96.75 96 VAL A N 1
ATOM 708 C CA . VAL A 1 96 ? -2.204 -1.010 -3.456 1.00 96.75 96 VAL A CA 1
ATOM 709 C C . VAL A 1 96 ? -3.713 -0.846 -3.350 1.00 96.75 96 VAL A C 1
ATOM 711 O O . VAL A 1 96 ? -4.246 0.211 -3.679 1.00 96.75 96 VAL A O 1
ATOM 714 N N . HIS A 1 97 ? -4.398 -1.869 -2.853 1.00 98.31 97 HIS A N 1
ATOM 715 C CA . HIS A 1 97 ? -5.825 -1.816 -2.568 1.00 98.31 97 HIS A CA 1
ATOM 716 C C . HIS A 1 97 ? -6.079 -2.122 -1.094 1.00 98.31 97 HIS A C 1
ATOM 718 O O . HIS A 1 97 ? -5.605 -3.128 -0.567 1.00 98.31 97 HIS A O 1
ATOM 724 N N . ILE A 1 98 ? -6.812 -1.227 -0.434 1.00 98.62 98 ILE A N 1
ATOM 725 C CA . ILE A 1 98 ? -7.170 -1.318 0.977 1.00 98.62 98 ILE A CA 1
ATOM 726 C C . ILE A 1 98 ? -8.691 -1.204 1.101 1.00 98.62 98 ILE A C 1
ATOM 728 O O . ILE A 1 98 ? -9.251 -0.149 0.799 1.00 98.62 98 ILE A O 1
ATOM 732 N N . GLY A 1 99 ? -9.344 -2.273 1.552 1.00 98.69 99 GLY A N 1
ATOM 733 C CA . GLY A 1 99 ? -10.791 -2.356 1.737 1.00 98.69 99 GLY A CA 1
ATOM 734 C C . GLY A 1 99 ? -11.174 -2.588 3.199 1.00 98.69 99 GLY A C 1
ATOM 735 O O . GLY A 1 99 ? -10.593 -3.461 3.840 1.00 98.69 99 GLY A O 1
ATOM 736 N N . ALA A 1 100 ? -12.126 -1.817 3.738 1.00 98.69 100 ALA A N 1
ATOM 737 C CA . ALA A 1 100 ? -12.665 -2.020 5.094 1.00 98.69 100 ALA A CA 1
ATOM 738 C C . ALA A 1 100 ? -14.003 -1.301 5.327 1.00 98.69 100 ALA A C 1
ATOM 740 O O . ALA A 1 100 ? -14.533 -0.647 4.434 1.00 98.69 100 ALA A O 1
ATOM 741 N N . ASP A 1 101 ? -14.538 -1.322 6.549 1.00 98.69 101 ASP A N 1
ATOM 742 C CA . ASP A 1 101 ? -15.579 -0.352 6.922 1.00 98.69 101 ASP A CA 1
ATOM 743 C C . ASP A 1 101 ? -14.961 0.983 7.270 1.00 98.69 101 ASP A C 1
ATOM 745 O O . ASP A 1 101 ? -15.436 2.034 6.838 1.00 98.69 101 ASP A O 1
ATOM 749 N N . ASN A 1 102 ? -13.893 0.930 8.056 1.00 98.69 102 ASN A N 1
ATOM 750 C CA . ASN A 1 102 ? -13.169 2.097 8.513 1.00 98.69 102 ASN A CA 1
ATOM 751 C C . ASN A 1 102 ? -11.688 1.921 8.204 1.00 98.69 102 ASN A C 1
ATOM 753 O O . ASN A 1 102 ? -11.071 0.940 8.620 1.00 98.69 102 ASN A O 1
ATOM 757 N N . ILE A 1 103 ? -11.111 2.892 7.506 1.00 98.75 103 ILE A N 1
ATOM 758 C CA . ILE A 1 103 ? -9.683 2.920 7.215 1.00 98.75 103 ILE A CA 1
ATOM 759 C C . ILE A 1 103 ? -9.068 4.126 7.920 1.00 98.75 103 ILE A C 1
ATOM 761 O O . ILE A 1 103 ? -9.505 5.258 7.722 1.00 98.75 103 ILE A O 1
ATOM 765 N N . SER A 1 104 ? -8.038 3.894 8.728 1.00 98.25 104 SER A N 1
ATOM 766 C CA . SER A 1 104 ? -7.267 4.938 9.403 1.00 98.25 104 SER A CA 1
ATOM 767 C C . SER A 1 104 ? -5.803 4.855 8.993 1.00 98.25 104 SER A C 1
ATOM 769 O O . SER A 1 104 ? -5.162 3.821 9.153 1.00 98.25 104 SER A O 1
ATOM 771 N N . VAL A 1 105 ? -5.258 5.954 8.482 1.00 97.44 105 VAL A N 1
ATOM 772 C CA . VAL A 1 105 ? -3.880 6.051 7.996 1.00 97.44 105 VAL A CA 1
ATOM 773 C C . VAL A 1 105 ? -3.197 7.208 8.713 1.00 97.44 105 VAL A C 1
ATOM 775 O O . VAL A 1 105 ? -3.440 8.372 8.401 1.00 97.44 105 VAL A O 1
ATOM 778 N N . GLY A 1 106 ? -2.373 6.885 9.706 1.00 95.62 106 GLY A N 1
ATOM 779 C CA . GLY A 1 106 ? -1.649 7.834 10.544 1.00 95.62 106 GLY A CA 1
ATOM 780 C C . GLY A 1 106 ? -0.146 7.789 10.289 1.00 95.62 106 GLY A C 1
ATOM 781 O O . GLY A 1 106 ? 0.456 6.716 10.358 1.00 95.62 106 GLY A O 1
ATOM 782 N N . LYS A 1 107 ? 0.480 8.942 10.019 1.00 94.38 107 LYS A N 1
ATOM 783 C CA . LYS A 1 107 ? 1.940 9.078 9.832 1.00 94.38 107 LYS A CA 1
ATOM 784 C C . LYS A 1 107 ? 2.553 8.051 8.866 1.00 94.38 107 LYS A C 1
ATOM 786 O O . LYS A 1 107 ? 3.670 7.587 9.075 1.00 94.38 107 LYS A O 1
ATOM 791 N N . SER A 1 108 ? 1.799 7.620 7.863 1.00 95.56 108 SER A N 1
ATOM 792 C CA . SER A 1 108 ? 2.140 6.463 7.034 1.00 95.56 108 SER A CA 1
ATOM 793 C C . SER A 1 108 ? 2.429 6.877 5.593 1.00 95.56 108 SER A C 1
ATOM 795 O O . SER A 1 108 ? 1.993 7.934 5.135 1.00 95.56 108 SER A O 1
ATOM 797 N N . PHE A 1 109 ? 3.169 6.039 4.871 1.00 94.31 109 PHE A N 1
ATOM 798 C CA . PHE A 1 109 ? 3.555 6.272 3.480 1.00 94.31 109 PHE A CA 1
ATOM 799 C C . PHE A 1 109 ? 3.034 5.138 2.607 1.00 94.31 109 PHE A C 1
ATOM 801 O O . PHE A 1 109 ? 3.333 3.976 2.870 1.00 94.31 109 PHE A O 1
ATOM 808 N N . ILE A 1 110 ? 2.270 5.464 1.566 1.00 95.00 110 ILE A N 1
ATOM 809 C CA . ILE A 1 110 ? 1.711 4.476 0.638 1.00 95.00 110 ILE A CA 1
ATOM 810 C C . ILE A 1 110 ? 2.105 4.882 -0.775 1.00 95.00 110 ILE A C 1
ATOM 812 O O . ILE A 1 110 ? 1.645 5.902 -1.277 1.00 95.00 110 ILE A O 1
ATOM 816 N N . ASN A 1 111 ? 2.988 4.110 -1.405 1.00 91.94 111 ASN A N 1
ATOM 817 C CA . ASN A 1 111 ? 3.619 4.508 -2.658 1.00 91.94 111 ASN A CA 1
ATOM 818 C C . ASN A 1 111 ? 3.525 3.419 -3.724 1.00 91.94 111 ASN A C 1
ATOM 820 O O . ASN A 1 111 ? 3.938 2.285 -3.507 1.00 91.94 111 ASN A O 1
ATOM 824 N N . THR A 1 112 ? 3.079 3.792 -4.915 1.00 91.25 112 THR A N 1
ATOM 825 C CA . THR A 1 112 ? 3.154 2.949 -6.107 1.00 91.25 112 THR A CA 1
ATOM 826 C C . THR A 1 112 ? 3.956 3.701 -7.155 1.00 91.25 112 THR A C 1
ATOM 828 O O . THR A 1 112 ? 3.588 4.801 -7.558 1.00 91.25 112 THR A O 1
ATOM 831 N N . PHE A 1 113 ? 5.114 3.186 -7.559 1.00 88.00 113 PHE A N 1
ATOM 832 C CA . PHE A 1 113 ? 5.904 3.893 -8.565 1.00 88.00 113 PHE A CA 1
ATOM 833 C C . PHE A 1 113 ? 6.726 2.975 -9.450 1.00 88.00 113 PHE A C 1
ATOM 835 O O . PHE A 1 113 ? 7.091 1.857 -9.083 1.00 88.00 113 PHE A O 1
ATOM 842 N N . THR A 1 114 ? 7.014 3.479 -10.643 1.00 88.12 114 THR A N 1
ATOM 843 C CA . THR A 1 114 ? 7.893 2.838 -11.618 1.00 88.12 114 THR A CA 1
ATOM 844 C C . THR A 1 114 ? 9.023 3.783 -11.993 1.00 88.12 114 THR A C 1
ATOM 846 O O . THR A 1 114 ? 8.807 4.986 -12.116 1.00 88.12 114 THR A O 1
ATOM 849 N N . SER A 1 115 ? 10.237 3.263 -12.166 1.00 87.94 115 SER A N 1
ATOM 850 C CA . SER A 1 115 ? 11.353 4.018 -12.762 1.00 87.94 115 SER A CA 1
ATOM 851 C C . SER A 1 115 ? 11.462 3.816 -14.282 1.00 87.94 115 SER A C 1
ATOM 853 O O . SER A 1 115 ? 12.252 4.482 -14.959 1.00 87.94 115 SER A O 1
ATOM 855 N N . GLY A 1 116 ? 10.661 2.901 -14.833 1.00 86.31 116 GLY A N 1
ATOM 856 C CA . GLY A 1 116 ? 10.614 2.563 -16.251 1.00 86.31 116 GLY A CA 1
ATOM 857 C C . GLY A 1 116 ? 9.647 3.411 -17.074 1.00 86.31 116 GLY A C 1
ATOM 858 O O . GLY A 1 116 ? 9.026 4.352 -16.599 1.00 86.31 116 GLY A O 1
ATOM 859 N N . MET A 1 117 ? 9.498 3.031 -18.337 1.00 88.25 117 MET A N 1
ATOM 860 C CA . MET A 1 117 ? 8.577 3.633 -19.306 1.00 88.25 117 MET A CA 1
ATOM 861 C C . MET A 1 117 ? 7.105 3.254 -19.070 1.00 88.25 117 MET A C 1
ATOM 863 O O . MET A 1 117 ? 6.228 3.737 -19.776 1.00 88.25 117 MET A O 1
ATOM 867 N N . GLY A 1 118 ? 6.818 2.381 -18.100 1.00 88.19 118 GLY A N 1
ATOM 868 C CA . GLY A 1 118 ? 5.447 2.054 -17.717 1.00 88.19 118 GLY A CA 1
ATOM 869 C C . GLY A 1 118 ? 4.745 3.184 -16.961 1.00 88.19 118 GLY A C 1
ATOM 870 O O . GLY A 1 118 ? 5.341 4.199 -16.595 1.00 88.19 118 GLY A O 1
ATOM 871 N N . ASN A 1 119 ? 3.456 2.989 -16.709 1.00 88.81 119 ASN A N 1
ATOM 872 C CA . ASN A 1 119 ? 2.649 3.916 -15.923 1.00 88.81 119 ASN A CA 1
ATOM 873 C C . ASN A 1 119 ? 2.823 3.675 -14.416 1.00 88.81 119 ASN A C 1
ATOM 875 O O . ASN A 1 119 ? 3.098 2.551 -13.978 1.00 88.81 119 ASN A O 1
ATOM 879 N N . GLY A 1 120 ? 2.603 4.726 -13.629 1.00 88.25 120 GLY A N 1
ATOM 880 C CA . GLY A 1 120 ? 2.444 4.634 -12.184 1.00 88.25 120 GLY A CA 1
ATOM 881 C C . GLY A 1 120 ? 1.255 3.745 -11.814 1.00 88.25 120 GLY A C 1
ATOM 882 O O . GLY A 1 120 ? 0.363 3.488 -12.627 1.00 88.25 120 GLY A O 1
ATOM 883 N N . GLY A 1 121 ? 1.2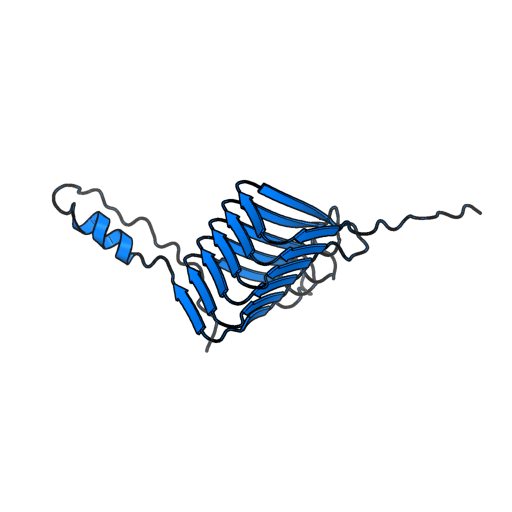73 3.245 -10.584 1.00 90.94 121 GLY A N 1
ATOM 884 C CA . GLY A 1 121 ? 0.291 2.279 -10.106 1.00 90.94 121 GLY A CA 1
ATOM 885 C C . GLY A 1 121 ? -0.977 2.945 -9.599 1.00 90.94 121 GLY A C 1
ATOM 886 O O . GLY A 1 121 ? -1.177 4.155 -9.701 1.00 90.94 121 GLY A O 1
ATOM 887 N N . GLU A 1 122 ? -1.857 2.140 -9.032 1.00 93.94 122 GLU A N 1
ATOM 888 C CA . GLU A 1 122 ? -3.064 2.615 -8.384 1.00 93.94 122 GLU A CA 1
ATOM 889 C C . GLU A 1 122 ? -2.989 2.426 -6.874 1.00 93.94 122 GLU A C 1
ATOM 891 O O . GLU A 1 122 ? -2.609 1.363 -6.389 1.00 93.94 122 GLU A O 1
ATOM 896 N N . ILE A 1 123 ? -3.401 3.452 -6.134 1.00 97.12 123 ILE A N 1
ATOM 897 C CA . ILE A 1 123 ? -3.717 3.349 -4.713 1.00 97.12 123 ILE A CA 1
ATOM 898 C C . ILE A 1 123 ? -5.223 3.530 -4.567 1.00 97.12 123 ILE A C 1
ATOM 900 O O . ILE A 1 123 ? -5.749 4.607 -4.857 1.00 97.12 123 ILE A O 1
ATOM 904 N N . LEU A 1 124 ? -5.911 2.493 -4.102 1.00 97.81 124 LEU A N 1
ATOM 905 C CA . LEU A 1 124 ? -7.346 2.505 -3.858 1.00 97.81 124 LEU A CA 1
ATOM 906 C C . LEU A 1 124 ? -7.639 2.267 -2.377 1.00 97.81 124 LEU A C 1
ATOM 908 O O . LEU A 1 124 ? -7.239 1.253 -1.808 1.00 97.81 124 LEU A O 1
ATOM 912 N N . PHE A 1 125 ? -8.400 3.182 -1.787 1.00 97.88 125 PHE A N 1
ATOM 913 C CA . PHE A 1 125 ? -9.083 2.984 -0.514 1.00 97.88 125 PHE A CA 1
ATOM 914 C C . PHE A 1 125 ? -10.572 2.795 -0.786 1.00 97.88 125 PHE A C 1
ATOM 916 O O . PHE A 1 125 ? -11.210 3.715 -1.304 1.00 97.88 125 PHE A O 1
ATOM 923 N N . ASP A 1 126 ? -11.122 1.636 -0.433 1.00 98.31 126 ASP A N 1
ATOM 924 C CA . ASP A 1 126 ? -12.554 1.344 -0.524 1.00 98.31 126 ASP A CA 1
ATOM 925 C C . ASP A 1 126 ? -13.113 1.075 0.877 1.00 98.31 126 ASP A C 1
ATOM 927 O O . ASP A 1 126 ? -13.085 -0.044 1.389 1.00 98.31 126 ASP A O 1
ATOM 931 N N . ALA A 1 127 ? -13.577 2.139 1.532 1.00 98.06 127 ALA A N 1
ATOM 932 C CA . ALA A 1 127 ? -14.220 2.056 2.832 1.00 98.06 127 ALA A CA 1
ATOM 933 C C . ALA A 1 127 ? -15.745 2.112 2.708 1.00 98.06 127 ALA A C 1
ATOM 935 O O . ALA A 1 127 ? -16.287 2.950 1.985 1.00 98.06 127 ALA A O 1
ATOM 936 N N . ARG A 1 128 ? -16.473 1.305 3.487 1.00 98.31 128 ARG A N 1
ATOM 937 C CA . ARG A 1 128 ? -17.938 1.454 3.582 1.00 98.31 128 ARG A CA 1
ATOM 938 C C . ARG A 1 128 ? -18.338 2.720 4.340 1.00 98.31 128 ARG A C 1
ATOM 940 O O . ARG A 1 128 ? -19.201 3.464 3.879 1.00 98.31 128 ARG A O 1
ATOM 947 N N . ASN A 1 129 ? -17.692 2.987 5.474 1.00 98.44 129 ASN A N 1
ATOM 948 C CA . ASN A 1 129 ? -18.080 4.056 6.390 1.00 98.44 129 ASN A CA 1
ATOM 949 C C . ASN A 1 129 ? -17.130 5.250 6.308 1.00 98.44 129 ASN A C 1
ATOM 951 O O . ASN A 1 129 ? -17.574 6.348 5.974 1.00 98.44 129 ASN A O 1
ATOM 955 N N . SER A 1 130 ? -15.840 5.069 6.610 1.00 97.94 130 SER A N 1
ATOM 956 C CA . SER A 1 130 ? -14.924 6.209 6.736 1.00 97.94 130 SER A CA 1
ATOM 957 C C . SER A 1 130 ? -13.479 5.938 6.326 1.00 97.94 130 SER A C 1
ATOM 959 O O . SER A 1 130 ? -12.957 4.841 6.507 1.00 97.94 130 SER A O 1
ATOM 961 N N . VAL A 1 131 ? -12.825 6.979 5.807 1.00 98.31 131 VAL A N 1
ATOM 962 C CA . VAL A 1 131 ? -11.372 7.056 5.623 1.00 98.31 131 VAL A CA 1
ATOM 963 C C . VAL A 1 131 ? -10.855 8.267 6.392 1.00 98.31 131 VAL A C 1
ATOM 965 O O . VAL A 1 131 ? -11.230 9.406 6.105 1.00 98.31 131 VAL A O 1
ATOM 968 N N . LEU A 1 132 ? -9.975 8.024 7.360 1.00 97.25 132 LEU A N 1
ATOM 969 C CA . LEU A 1 132 ? -9.240 9.046 8.093 1.00 97.25 132 LEU A CA 1
ATOM 970 C C . LEU A 1 132 ? -7.768 8.975 7.700 1.00 97.25 132 LEU A C 1
ATOM 972 O O . LEU A 1 132 ? -7.104 7.973 7.938 1.00 97.25 132 LEU A O 1
ATOM 976 N N . CYS A 1 133 ? -7.236 10.057 7.150 1.00 94.56 133 CYS A N 1
ATOM 977 C CA . CYS A 1 133 ? -5.809 10.202 6.909 1.00 94.56 133 CYS A CA 1
ATOM 978 C C . CYS A 1 133 ? -5.277 11.332 7.780 1.00 94.56 133 CYS A C 1
ATOM 980 O O . CYS A 1 133 ? -5.740 12.465 7.665 1.00 94.56 133 CYS A O 1
ATOM 982 N N . SER A 1 134 ? -4.304 11.043 8.633 1.00 93.25 134 SER A N 1
ATOM 983 C CA . SER A 1 134 ? -3.565 12.046 9.389 1.00 93.25 134 SER A CA 1
ATOM 984 C C . SER A 1 134 ? -2.087 11.915 9.069 1.00 93.25 134 SER A C 1
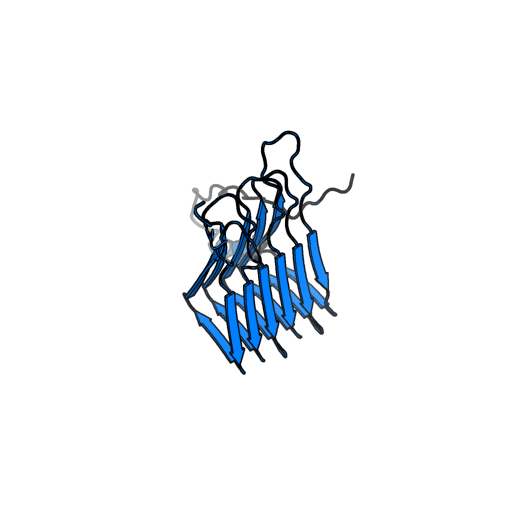ATOM 986 O O . SER A 1 134 ? -1.505 10.839 9.212 1.00 93.25 134 SER A O 1
ATOM 988 N N . ASP A 1 135 ? -1.472 13.001 8.615 1.00 90.69 135 ASP A N 1
ATOM 989 C CA . ASP A 1 135 ? -0.006 13.105 8.530 1.00 90.69 135 ASP A CA 1
ATOM 990 C C . ASP A 1 135 ? 0.656 12.082 7.620 1.00 90.69 135 ASP A C 1
ATOM 992 O O . ASP A 1 135 ? 1.813 11.707 7.795 1.00 90.69 135 ASP A O 1
ATOM 996 N N . SER A 1 136 ? -0.119 11.608 6.657 1.00 90.69 136 SER A N 1
ATOM 997 C CA . SER A 1 136 ? 0.256 10.514 5.784 1.00 90.69 136 SER A CA 1
ATOM 998 C C . SER A 1 136 ? 0.496 11.023 4.375 1.00 90.69 136 SER A C 1
ATOM 1000 O O . SER A 1 136 ? -0.072 12.031 3.950 1.00 90.69 136 SER A O 1
ATOM 1002 N N . ASN A 1 137 ? 1.354 10.319 3.649 1.00 90.88 137 ASN A N 1
ATOM 1003 C CA . ASN A 1 137 ? 1.687 10.627 2.271 1.00 90.88 137 ASN A CA 1
ATOM 1004 C C . ASN A 1 137 ? 1.298 9.455 1.370 1.00 90.88 137 ASN A C 1
ATOM 1006 O O . ASN A 1 137 ? 1.525 8.292 1.707 1.00 90.88 137 ASN A O 1
ATOM 1010 N N . MET A 1 138 ? 0.703 9.781 0.229 1.00 91.69 138 MET A N 1
ATOM 1011 C CA . MET A 1 138 ? 0.306 8.811 -0.779 1.00 91.69 138 MET A CA 1
ATOM 1012 C C . MET A 1 138 ? 0.851 9.275 -2.119 1.00 91.69 138 MET A C 1
ATOM 1014 O O . MET A 1 138 ? 0.638 10.433 -2.486 1.00 91.69 138 MET A O 1
ATOM 1018 N N . ASN A 1 139 ? 1.536 8.391 -2.840 1.00 90.88 139 ASN A N 1
ATOM 1019 C CA . ASN A 1 139 ? 2.120 8.737 -4.126 1.00 90.88 139 ASN A CA 1
ATOM 1020 C 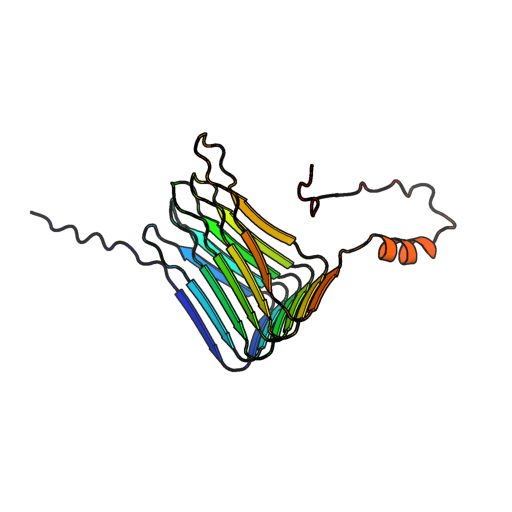C . ASN A 1 139 ? 1.941 7.634 -5.173 1.00 90.88 139 ASN A C 1
ATOM 1022 O O . ASN A 1 139 ? 2.155 6.458 -4.889 1.00 90.88 139 ASN A O 1
ATOM 1026 N N . ALA A 1 140 ? 1.577 8.026 -6.389 1.00 90.25 140 ALA A N 1
ATOM 1027 C CA . ALA A 1 140 ? 1.356 7.135 -7.519 1.00 90.25 140 ALA A CA 1
ATOM 1028 C C . ALA A 1 140 ? 2.071 7.706 -8.754 1.00 90.25 140 ALA A C 1
ATOM 1030 O O . ALA A 1 140 ? 1.450 8.346 -9.597 1.00 90.25 140 ALA A O 1
ATOM 1031 N N . ASP A 1 141 ? 3.390 7.526 -8.838 1.00 86.69 141 ASP A N 1
ATOM 1032 C CA . ASP A 1 141 ? 4.256 8.281 -9.757 1.00 86.69 141 ASP A CA 1
ATOM 1033 C C . ASP A 1 141 ? 4.975 7.400 -10.786 1.00 86.69 141 ASP A C 1
ATOM 1035 O O . ASP A 1 141 ? 5.363 6.262 -10.519 1.00 86.69 141 ASP A O 1
ATOM 1039 N N . THR A 1 142 ? 5.271 7.991 -11.943 1.00 88.06 142 THR A N 1
ATOM 1040 C CA . THR A 1 142 ? 6.299 7.488 -12.862 1.00 88.06 142 THR A CA 1
ATOM 1041 C C . THR A 1 142 ? 7.556 8.333 -12.710 1.00 88.06 142 THR A C 1
ATOM 1043 O O . THR A 1 142 ? 7.590 9.506 -13.071 1.00 88.06 142 THR A O 1
ATOM 1046 N N . GLN A 1 143 ? 8.617 7.728 -12.184 1.00 86.44 143 GLN A N 1
ATOM 1047 C CA . GLN A 1 143 ? 9.917 8.348 -11.932 1.00 86.44 143 GLN A CA 1
ATOM 1048 C C . GLN A 1 143 ? 10.938 7.953 -13.003 1.00 86.44 143 GLN A C 1
ATOM 1050 O O . GLN A 1 143 ? 12.045 7.504 -12.699 1.00 86.44 143 GLN A O 1
ATOM 1055 N N . SER A 1 144 ? 10.565 8.103 -14.273 1.00 84.00 144 SER A N 1
ATOM 1056 C CA . SER A 1 144 ? 11.440 7.769 -15.395 1.00 84.00 144 SER A CA 1
ATOM 1057 C C . SER A 1 144 ? 12.085 8.998 -16.016 1.00 84.00 144 SER A C 1
ATOM 1059 O O . SER A 1 144 ? 11.471 10.052 -16.144 1.00 84.00 144 SER A O 1
ATOM 1061 N N . LYS A 1 145 ? 13.340 8.839 -16.444 1.00 82.25 145 LYS A N 1
ATOM 1062 C CA . LYS A 1 145 ? 14.066 9.830 -17.257 1.00 82.25 145 LYS A CA 1
ATOM 1063 C C . LYS A 1 145 ? 13.987 9.529 -18.756 1.00 82.25 145 LYS A C 1
ATOM 1065 O O . LYS A 1 145 ? 14.588 10.249 -19.551 1.00 82.25 145 LYS A O 1
ATOM 1070 N N . ALA A 1 146 ? 13.320 8.441 -19.143 1.00 82.50 146 ALA A N 1
ATOM 1071 C CA . ALA A 1 146 ? 13.175 8.063 -20.540 1.00 82.50 146 ALA A CA 1
ATOM 1072 C C . ALA A 1 146 ? 12.267 9.062 -21.275 1.00 82.50 146 ALA A C 1
ATOM 1074 O O . ALA A 1 146 ? 11.296 9.555 -20.708 1.00 82.50 146 ALA A O 1
ATOM 1075 N N . GLN A 1 147 ? 12.542 9.321 -22.558 1.00 79.94 147 GLN A N 1
ATOM 1076 C CA . GLN A 1 147 ? 11.663 10.163 -23.386 1.00 79.94 147 GLN A CA 1
ATOM 1077 C C . GLN A 1 147 ? 10.251 9.577 -23.531 1.00 79.94 147 GLN A C 1
ATOM 1079 O O . GLN A 1 147 ? 9.297 10.325 -23.703 1.00 79.94 147 GLN A O 1
ATOM 1084 N N . ALA A 1 148 ? 10.122 8.253 -23.428 1.00 85.12 148 ALA A N 1
ATOM 1085 C CA . ALA A 1 148 ? 8.853 7.533 -23.449 1.00 85.12 148 ALA A CA 1
ATOM 1086 C C . ALA A 1 148 ? 8.394 7.129 -22.033 1.00 85.12 148 ALA A C 1
ATOM 1088 O O . ALA A 1 148 ? 7.915 6.017 -21.834 1.00 85.12 148 ALA A O 1
ATOM 1089 N N . ALA A 1 149 ? 8.595 7.990 -21.029 1.00 87.62 149 ALA A N 1
ATOM 1090 C CA . ALA A 1 149 ? 8.053 7.771 -19.689 1.00 87.62 149 ALA A CA 1
ATOM 1091 C C . ALA A 1 149 ? 6.521 7.638 -19.736 1.00 87.62 149 ALA A C 1
ATOM 1093 O O . ALA A 1 149 ? 5.848 8.427 -20.401 1.00 87.62 149 ALA A O 1
ATOM 1094 N N . GLY A 1 150 ? 5.978 6.653 -19.019 1.00 87.69 150 GLY A N 1
ATOM 1095 C CA . GLY A 1 150 ? 4.537 6.485 -18.883 1.00 87.69 150 GLY A CA 1
ATOM 1096 C C . GLY A 1 150 ? 3.905 7.560 -17.999 1.00 87.69 150 GLY A C 1
ATOM 1097 O O . GLY A 1 150 ? 4.581 8.373 -17.365 1.00 87.69 150 GLY A O 1
ATOM 1098 N N . ASN A 1 151 ? 2.580 7.545 -17.940 1.00 90.12 151 ASN A N 1
ATOM 1099 C CA . ASN A 1 151 ? 1.800 8.486 -17.147 1.00 90.12 151 ASN A CA 1
ATOM 1100 C C . ASN A 1 151 ? 1.897 8.178 -15.651 1.00 90.12 151 ASN A C 1
ATOM 1102 O O . ASN A 1 151 ? 2.027 7.019 -15.256 1.00 90.12 151 ASN A O 1
ATOM 1106 N N . ALA A 1 152 ? 1.735 9.211 -14.823 1.00 89.25 152 ALA A N 1
ATOM 1107 C CA . ALA A 1 152 ? 1.518 9.029 -13.394 1.00 89.25 152 ALA A CA 1
ATOM 1108 C C . ALA A 1 152 ? 0.282 8.151 -13.125 1.00 89.25 152 ALA A C 1
ATOM 1110 O O . ALA A 1 152 ? -0.651 8.066 -13.930 1.00 89.25 152 ALA A O 1
ATOM 1111 N N . GLY A 1 153 ? 0.313 7.492 -11.977 1.00 90.25 153 GLY A N 1
ATOM 1112 C CA . GLY A 1 153 ? -0.734 6.616 -11.495 1.00 90.25 153 GLY A CA 1
ATOM 1113 C C . GLY A 1 153 ? -1.923 7.363 -10.893 1.00 90.25 153 GLY A C 1
ATOM 1114 O O . GLY A 1 153 ? -2.025 8.591 -10.940 1.00 90.25 153 GLY A O 1
ATOM 1115 N N . ASN A 1 154 ? -2.846 6.604 -10.304 1.00 91.44 154 ASN A N 1
ATOM 1116 C CA . ASN A 1 154 ? -4.063 7.147 -9.705 1.00 91.44 154 ASN A CA 1
ATOM 1117 C C . ASN A 1 154 ? -4.122 6.868 -8.205 1.00 91.44 154 ASN A C 1
ATOM 1119 O O . ASN A 1 154 ? -3.777 5.786 -7.746 1.00 91.44 154 ASN A O 1
ATOM 1123 N N . ILE A 1 155 ? -4.645 7.830 -7.450 1.00 94.38 155 ILE A N 1
ATOM 1124 C CA . ILE A 1 155 ? -5.006 7.650 -6.043 1.00 94.38 155 ILE A CA 1
ATOM 1125 C C . ILE A 1 155 ? -6.507 7.896 -5.940 1.00 94.38 155 ILE A C 1
ATOM 1127 O O . ILE A 1 155 ? -6.983 8.969 -6.321 1.00 94.38 155 ILE A O 1
ATOM 1131 N N . ARG A 1 156 ? -7.258 6.901 -5.465 1.00 95.56 156 ARG A N 1
ATOM 1132 C CA . ARG A 1 156 ? -8.712 6.969 -5.293 1.00 95.56 156 ARG A CA 1
ATOM 1133 C C . ARG A 1 156 ? -9.092 6.624 -3.862 1.00 95.56 156 ARG A C 1
ATOM 1135 O O . ARG A 1 156 ? -8.606 5.651 -3.295 1.00 95.56 156 ARG A O 1
ATOM 1142 N N . ILE A 1 157 ? -9.990 7.425 -3.300 1.00 96.56 157 ILE A N 1
ATOM 1143 C CA . ILE A 1 157 ? -10.571 7.205 -1.978 1.00 96.56 157 ILE A CA 1
ATOM 1144 C C . ILE A 1 157 ? -12.085 7.180 -2.143 1.00 96.56 157 ILE A C 1
ATOM 1146 O O . ILE A 1 157 ? -12.676 8.154 -2.610 1.00 96.56 157 ILE A O 1
ATOM 1150 N N . LYS A 1 158 ? -12.701 6.066 -1.761 1.00 97.38 158 LYS A N 1
ATOM 1151 C CA . LYS A 1 158 ? -14.146 5.866 -1.730 1.00 97.38 158 LYS A CA 1
ATOM 1152 C C . LYS A 1 158 ? -14.548 5.568 -0.292 1.00 97.38 158 LYS A C 1
ATOM 1154 O O . LYS A 1 158 ? -14.052 4.618 0.298 1.00 97.38 158 LYS A O 1
ATOM 1159 N N . ALA A 1 159 ? -15.404 6.414 0.275 1.00 96.31 159 ALA A N 1
ATOM 1160 C CA . ALA A 1 159 ? -15.939 6.251 1.622 1.00 96.31 159 ALA A CA 1
ATOM 1161 C C . ALA A 1 159 ? -17.224 7.061 1.801 1.00 96.31 159 ALA A C 1
ATOM 1163 O O . ALA A 1 159 ? -17.432 8.050 1.097 1.00 96.31 159 ALA A O 1
ATOM 1164 N N . GLY A 1 160 ? -18.051 6.686 2.782 1.00 95.69 160 GLY A N 1
ATOM 1165 C CA . GLY A 1 160 ? -19.171 7.522 3.225 1.00 95.69 160 GLY A CA 1
ATOM 1166 C C . GLY A 1 160 ? -18.705 8.851 3.834 1.00 95.69 160 GLY A C 1
ATOM 1167 O O . GLY A 1 160 ? -19.344 9.885 3.646 1.00 95.69 160 GLY A O 1
ATOM 1168 N N . ASN A 1 161 ? -17.563 8.840 4.524 1.00 97.06 161 ASN A N 1
ATOM 1169 C CA . ASN A 1 161 ? -16.914 10.024 5.074 1.00 97.06 161 ASN A CA 1
ATOM 1170 C C . ASN A 1 161 ? -15.400 9.994 4.817 1.00 97.06 161 ASN A C 1
ATOM 1172 O O . ASN A 1 161 ? -14.753 8.970 5.026 1.00 97.06 161 ASN A O 1
ATOM 1176 N N . ILE A 1 162 ? -14.829 11.121 4.390 1.00 96.81 162 ILE A N 1
ATOM 1177 C CA . ILE A 1 162 ? -13.388 11.269 4.167 1.00 96.81 162 ILE A CA 1
ATOM 1178 C C . ILE A 1 162 ? -12.893 12.451 5.000 1.00 96.81 162 ILE A C 1
ATOM 1180 O O . ILE A 1 162 ? -13.374 13.572 4.838 1.00 96.81 162 ILE A O 1
ATOM 1184 N N . SER A 1 163 ? -11.904 12.210 5.861 1.00 94.75 163 SER A N 1
ATOM 1185 C CA . SER A 1 163 ? -11.231 13.237 6.658 1.00 94.75 163 SER A CA 1
ATOM 1186 C C . SER A 1 163 ? -9.729 13.179 6.409 1.00 94.75 163 SER A C 1
ATOM 1188 O O . SER A 1 163 ? -9.082 12.192 6.748 1.00 94.75 163 SER A O 1
ATOM 1190 N N . VAL A 1 164 ? -9.156 14.267 5.897 1.00 91.19 164 VAL A N 1
ATOM 1191 C CA . VAL A 1 164 ? -7.707 14.415 5.716 1.00 91.19 164 VAL A CA 1
ATOM 1192 C C . VAL A 1 164 ? -7.216 15.528 6.628 1.00 91.19 164 VAL A C 1
ATOM 1194 O O . VAL A 1 164 ? -7.648 16.671 6.513 1.00 91.19 164 VAL A O 1
ATOM 1197 N N . LYS A 1 165 ? -6.324 15.181 7.553 1.00 88.44 165 LYS A N 1
ATOM 1198 C CA . LYS A 1 165 ? -5.683 16.102 8.485 1.00 88.44 165 LYS A CA 1
ATOM 1199 C C . LYS A 1 165 ? -4.194 16.136 8.185 1.00 88.44 165 LYS A C 1
ATOM 1201 O O . LYS A 1 165 ? -3.553 15.096 8.031 1.00 88.44 165 LYS A O 1
ATOM 1206 N N . ARG A 1 166 ? -3.649 17.340 8.091 1.00 76.12 166 ARG A N 1
ATOM 1207 C CA . ARG A 1 166 ? -2.206 17.553 8.087 1.00 76.12 166 ARG A CA 1
ATOM 1208 C C . ARG A 1 166 ? -1.781 17.929 9.500 1.00 76.12 166 ARG A C 1
ATOM 1210 O O . ARG A 1 166 ? -2.583 18.486 10.251 1.00 76.12 166 ARG A O 1
ATOM 1217 N N . PHE A 1 167 ? -0.517 17.691 9.823 1.00 58.94 167 PHE A N 1
ATOM 1218 C CA . PHE A 1 167 ? 0.161 18.311 10.945 1.00 58.94 167 PHE A CA 1
ATOM 1219 C C . PHE A 1 167 ? 0.264 19.783 10.581 1.00 58.94 167 PHE A C 1
ATOM 1221 O O . PHE A 1 167 ? 1.274 20.250 10.052 1.00 58.94 167 PHE A O 1
ATOM 1228 N N . ASP A 1 168 ? -0.824 20.507 10.802 1.00 54.03 168 ASP A N 1
ATOM 1229 C CA . ASP A 1 168 ? -0.784 21.945 10.796 1.00 54.03 168 ASP A CA 1
ATOM 1230 C C . ASP A 1 168 ? 0.119 22.337 11.958 1.00 54.03 168 ASP A C 1
ATOM 1232 O O . ASP A 1 168 ? -0.041 21.912 13.108 1.00 54.03 168 ASP A O 1
ATOM 1236 N N . SER A 1 169 ? 1.113 23.156 11.636 1.00 50.84 169 SER A N 1
ATOM 1237 C CA . SER A 1 169 ? 2.076 23.739 12.568 1.00 50.84 169 SER A CA 1
ATOM 1238 C C . SER A 1 169 ? 1.432 24.482 13.750 1.00 50.84 169 SER A C 1
ATOM 1240 O O . SER A 1 169 ? 2.144 24.950 14.635 1.00 50.84 169 SER A O 1
ATOM 1242 N N . GLU A 1 170 ? 0.105 24.596 13.806 1.00 49.25 170 GLU A N 1
ATOM 1243 C CA . GLU A 1 170 ? -0.636 25.163 14.930 1.00 49.25 170 GLU A CA 1
ATOM 1244 C C . GLU A 1 170 ? -0.477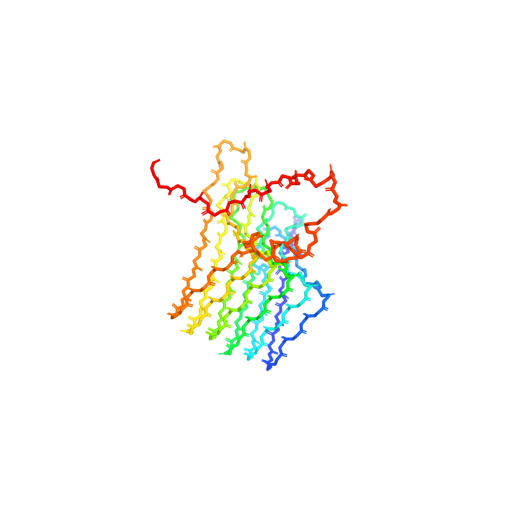 24.355 16.228 1.00 49.25 170 GLU A C 1
ATOM 1246 O O . GLU A 1 170 ? -0.366 24.961 17.293 1.00 49.25 170 GLU A O 1
ATOM 1251 N N . GLN A 1 171 ? -0.294 23.028 16.178 1.00 45.72 171 GLN A N 1
ATOM 1252 C CA . GLN A 1 171 ? 0.047 22.259 17.392 1.00 45.72 171 GLN A CA 1
ATOM 1253 C C . GLN A 1 171 ? 1.478 22.533 17.897 1.00 45.72 171 GLN A C 1
ATOM 1255 O O . GLN A 1 171 ? 1.779 22.342 19.077 1.00 45.72 171 GLN A O 1
ATOM 1260 N N . PHE A 1 172 ? 2.358 23.062 17.039 1.00 46.00 172 PHE A N 1
ATOM 1261 C CA . PHE A 1 172 ? 3.668 23.570 17.454 1.00 46.00 172 PHE A CA 1
ATOM 1262 C C . PHE A 1 172 ? 3.547 24.940 18.144 1.00 46.00 172 PHE A C 1
ATOM 1264 O O . PHE A 1 172 ? 4.312 25.249 19.061 1.00 46.00 172 PHE A O 1
ATOM 1271 N N . TYR A 1 173 ? 2.560 25.759 17.757 1.00 43.12 173 TYR A N 1
ATOM 1272 C CA . TYR A 1 173 ? 2.324 27.075 18.357 1.00 43.12 173 TYR A CA 1
ATOM 1273 C C . TYR A 1 173 ? 1.818 27.001 19.800 1.00 43.12 173 TYR A C 1
ATOM 1275 O O . TYR A 1 173 ? 2.160 27.887 20.582 1.00 43.12 173 TYR A O 1
ATOM 1283 N N . GLU A 1 174 ? 1.113 25.946 20.208 1.00 42.75 174 GLU A N 1
ATOM 1284 C CA . GLU A 1 174 ? 0.746 25.768 21.621 1.00 42.75 174 GLU A CA 1
ATOM 1285 C C . GLU A 1 174 ? 1.934 25.323 22.491 1.00 42.75 174 GLU A C 1
ATOM 1287 O O . GLU A 1 174 ? 2.077 25.795 23.621 1.00 42.75 174 GLU A O 1
ATOM 1292 N N . GLN A 1 175 ? 2.870 24.527 21.955 1.00 41.59 175 GLN A N 1
ATOM 1293 C CA . GLN A 1 175 ? 4.096 24.161 22.684 1.00 41.59 175 GLN A CA 1
ATOM 1294 C C . GLN A 1 175 ? 5.152 25.284 22.706 1.00 41.59 175 GLN A C 1
ATOM 1296 O O . GLN A 1 175 ? 5.853 25.451 23.708 1.00 41.59 175 GLN A O 1
ATOM 1301 N N . CYS A 1 176 ? 5.246 26.117 21.662 1.00 40.56 176 CYS A N 1
ATOM 1302 C CA . CYS A 1 176 ? 6.109 27.307 21.664 1.00 40.56 176 CYS A CA 1
ATOM 1303 C C . CYS A 1 176 ? 5.463 28.548 22.311 1.00 40.56 176 CYS A C 1
ATOM 1305 O O . CYS A 1 176 ? 6.181 29.433 22.787 1.00 40.56 176 CYS A O 1
ATOM 1307 N N . GLY A 1 177 ? 4.131 28.627 22.372 1.00 40.12 177 GLY A N 1
ATOM 1308 C CA . GLY A 1 177 ? 3.375 29.739 22.960 1.00 40.12 177 GLY A CA 1
ATOM 1309 C C . GLY A 1 177 ? 3.493 29.830 24.482 1.00 40.12 177 GLY A C 1
ATOM 1310 O O . GLY A 1 177 ? 3.434 30.925 25.034 1.00 40.12 177 GLY A O 1
ATOM 1311 N N . GLN A 1 178 ? 3.778 28.712 25.156 1.00 42.53 178 GLN A N 1
ATOM 1312 C CA . GLN A 1 178 ? 3.966 28.654 26.612 1.00 42.53 178 GLN A CA 1
ATOM 1313 C C . GLN A 1 178 ? 5.395 29.022 27.071 1.00 42.53 178 GLN A C 1
ATOM 1315 O O . GLN A 1 178 ? 5.659 29.100 28.270 1.00 42.53 178 GLN A O 1
ATOM 1320 N N . ARG A 1 179 ? 6.346 29.266 26.149 1.00 40.72 179 ARG A N 1
ATOM 1321 C CA . ARG A 1 179 ? 7.752 29.601 26.482 1.00 40.72 179 ARG A CA 1
ATOM 1322 C C . ARG A 1 179 ? 8.277 30.899 25.849 1.00 40.72 179 ARG A C 1
ATOM 1324 O O . ARG A 1 179 ? 9.489 31.120 25.794 1.00 40.72 179 ARG A O 1
ATOM 1331 N N . ARG A 1 180 ? 7.397 31.818 25.432 1.00 40.12 180 ARG A N 1
ATOM 1332 C CA . ARG A 1 180 ? 7.775 33.170 24.965 1.00 40.12 180 ARG A CA 1
ATOM 1333 C C . ARG A 1 180 ? 8.181 34.112 26.109 1.00 40.12 180 ARG A C 1
ATOM 1335 O O . ARG A 1 180 ? 7.550 35.143 26.315 1.00 40.12 180 ARG A O 1
ATOM 1342 N N . LYS A 1 181 ? 9.269 33.812 26.823 1.00 38.94 181 LYS A N 1
ATOM 1343 C CA . LYS A 1 181 ? 9.970 34.868 27.580 1.00 38.94 181 LYS A CA 1
ATOM 1344 C C . LYS A 1 181 ? 11.493 34.930 27.436 1.00 38.94 181 LYS A C 1
ATOM 1346 O O . LYS A 1 181 ? 12.016 36.008 27.671 1.00 38.94 181 LYS A O 1
ATOM 1351 N N . TYR A 1 182 ? 12.217 33.890 26.998 1.00 38.44 182 TYR A N 1
ATOM 1352 C CA . TYR A 1 182 ? 13.692 33.930 27.125 1.00 38.44 182 TYR A CA 1
ATOM 1353 C C . TYR A 1 182 ? 14.517 33.130 26.095 1.00 38.44 182 TYR A C 1
ATOM 1355 O O . TYR A 1 182 ? 15.457 32.445 26.485 1.00 38.44 182 TYR A O 1
ATOM 1363 N N . HIS A 1 183 ? 14.262 33.207 24.779 1.00 33.53 183 HIS A N 1
ATOM 1364 C CA . HIS A 1 183 ? 15.264 32.671 23.833 1.00 33.53 183 HIS A CA 1
ATOM 1365 C C . HIS A 1 183 ? 15.419 33.465 22.519 1.00 33.53 183 HIS A C 1
ATOM 1367 O O . HIS A 1 183 ? 14.632 33.280 21.591 1.00 33.53 183 HIS A O 1
ATOM 1373 N N . PRO A 1 184 ? 16.479 34.290 22.369 1.00 38.28 184 PRO A N 1
ATOM 1374 C CA . PRO A 1 184 ? 16.748 35.077 21.157 1.00 38.28 184 PRO A CA 1
ATOM 1375 C C . PRO A 1 184 ? 17.327 34.252 19.984 1.00 38.28 184 PRO A C 1
ATOM 1377 O O . PRO A 1 184 ? 17.930 34.802 19.067 1.00 38.28 184 PRO A O 1
ATOM 1380 N N . ARG A 1 185 ? 17.164 32.919 19.990 1.00 38.97 185 ARG A N 1
ATOM 1381 C CA . ARG A 1 185 ? 17.674 32.005 18.945 1.00 38.97 185 ARG A CA 1
ATOM 1382 C C . ARG A 1 185 ? 16.613 31.115 18.293 1.00 38.97 185 ARG A C 1
ATOM 1384 O O . ARG A 1 185 ? 16.972 30.162 17.612 1.00 38.97 185 ARG A O 1
ATOM 1391 N N . CYS A 1 186 ? 15.328 31.435 18.435 1.00 39.22 186 CYS A N 1
ATOM 1392 C CA . CYS A 1 186 ? 14.282 30.779 17.648 1.00 39.22 186 CYS A CA 1
ATOM 1393 C C . CYS A 1 186 ? 14.318 31.315 16.202 1.00 39.22 186 CYS A C 1
ATOM 1395 O O . CYS A 1 186 ? 13.519 32.161 15.813 1.00 39.22 186 CYS A O 1
ATOM 1397 N N . ARG A 1 187 ? 15.325 30.894 15.426 1.00 33.19 187 ARG A N 1
ATOM 1398 C CA . ARG A 1 187 ? 15.319 31.050 13.970 1.00 33.19 187 ARG A CA 1
ATOM 1399 C C . ARG A 1 187 ? 14.403 29.968 13.418 1.00 33.19 187 ARG A C 1
ATOM 1401 O O . ARG A 1 187 ? 14.612 28.791 13.687 1.00 33.19 187 ARG A O 1
ATOM 1408 N N . THR A 1 188 ? 13.392 30.407 12.687 1.00 35.53 188 THR A N 1
ATOM 1409 C CA . THR A 1 188 ? 12.501 29.623 11.836 1.00 35.53 188 THR A CA 1
ATOM 1410 C C . THR A 1 188 ? 13.266 28.472 11.174 1.00 35.53 188 THR A C 1
ATOM 1412 O O . THR A 1 188 ? 14.098 28.703 10.297 1.00 35.53 188 THR A O 1
ATOM 1415 N N . ILE A 1 189 ? 13.019 27.233 11.609 1.00 35.44 189 ILE A N 1
ATOM 1416 C CA . ILE A 1 189 ? 13.400 26.052 10.832 1.00 35.44 189 ILE A CA 1
ATOM 1417 C C . ILE A 1 189 ? 12.391 25.987 9.690 1.00 35.44 189 ILE A C 1
ATOM 1419 O O . ILE A 1 189 ? 11.183 25.967 9.920 1.00 35.44 189 ILE A O 1
ATOM 1423 N N . GLY A 1 190 ? 12.919 26.101 8.474 1.00 30.70 190 GLY A N 1
ATOM 1424 C CA . GLY A 1 190 ? 12.168 26.282 7.244 1.00 30.70 190 GLY A CA 1
ATOM 1425 C C . GLY A 1 190 ? 11.048 25.264 7.072 1.00 30.70 190 GLY A C 1
ATOM 1426 O O . GLY A 1 190 ? 11.206 24.074 7.335 1.00 30.70 190 GLY A O 1
ATOM 1427 N N . ALA A 1 191 ? 9.919 25.776 6.595 1.00 31.48 191 ALA A N 1
ATOM 1428 C CA . ALA A 1 191 ? 8.810 24.995 6.100 1.00 31.48 191 ALA A CA 1
ATOM 1429 C C . ALA A 1 191 ? 9.305 23.985 5.052 1.00 31.48 191 ALA A C 1
ATOM 1431 O O . ALA A 1 191 ? 9.717 24.365 3.956 1.00 31.48 191 ALA A O 1
ATOM 1432 N N . ILE A 1 192 ? 9.230 22.691 5.366 1.00 30.11 192 ILE A N 1
ATOM 1433 C CA . ILE A 1 192 ? 9.167 21.663 4.328 1.00 30.11 192 ILE A CA 1
ATOM 1434 C C . ILE A 1 192 ? 7.708 21.618 3.881 1.00 30.11 192 ILE A C 1
ATOM 1436 O O . ILE A 1 192 ? 6.885 20.860 4.385 1.00 30.11 192 ILE A O 1
ATOM 1440 N N . VAL A 1 193 ? 7.386 22.496 2.935 1.00 33.31 193 VAL A N 1
ATOM 1441 C CA . VAL A 1 193 ? 6.236 22.324 2.054 1.00 33.31 193 VAL A CA 1
ATOM 1442 C C . VAL A 1 193 ? 6.625 21.245 1.050 1.00 33.31 193 VAL A C 1
ATOM 1444 O O . VAL A 1 193 ? 7.481 21.481 0.201 1.00 33.31 193 VAL A O 1
ATOM 1447 N N . LYS A 1 194 ? 5.992 20.069 1.114 1.00 30.86 194 LYS A N 1
ATOM 1448 C CA . LYS A 1 194 ? 5.800 19.226 -0.074 1.00 30.86 194 LYS A CA 1
ATOM 1449 C C . LYS A 1 194 ? 4.426 18.544 -0.069 1.00 30.86 194 LYS A C 1
ATOM 1451 O O . LYS A 1 194 ? 4.183 17.560 0.617 1.00 30.86 194 LYS A O 1
ATOM 1456 N N . ILE A 1 195 ? 3.567 19.185 -0.866 1.00 32.81 195 ILE A N 1
ATOM 1457 C CA . ILE A 1 195 ? 2.622 18.653 -1.859 1.00 32.81 195 ILE A CA 1
ATOM 1458 C C . ILE A 1 195 ? 1.364 17.951 -1.331 1.00 32.81 195 ILE A C 1
ATOM 1460 O O . ILE A 1 195 ? 1.356 16.766 -1.030 1.00 32.81 195 ILE A O 1
ATOM 1464 N N . CYS A 1 196 ? 0.283 18.735 -1.322 1.00 27.69 196 CYS A N 1
ATOM 1465 C CA . CYS A 1 196 ? -1.025 18.324 -1.840 1.00 27.69 196 CYS A CA 1
ATOM 1466 C C . CYS A 1 196 ? -1.604 19.448 -2.732 1.00 27.69 196 CYS A C 1
ATOM 1468 O O . CYS A 1 196 ? -2.809 19.651 -2.762 1.00 27.69 196 CYS A O 1
ATOM 1470 N N . ASP A 1 197 ? -0.751 20.197 -3.444 1.00 27.31 197 ASP A N 1
ATOM 1471 C CA . ASP A 1 197 ? -1.217 21.151 -4.458 1.00 27.31 197 ASP A CA 1
ATOM 1472 C C . ASP A 1 197 ? -1.166 20.467 -5.822 1.00 27.31 197 ASP A C 1
ATOM 1474 O O . ASP A 1 197 ? -0.133 20.410 -6.492 1.00 27.31 197 ASP A O 1
ATOM 1478 N N . LYS A 1 198 ? -2.307 19.889 -6.199 1.00 29.38 198 LYS A N 1
ATOM 1479 C CA . LYS A 1 198 ? -2.632 19.579 -7.587 1.00 29.38 198 LYS A CA 1
ATOM 1480 C C . LYS A 1 198 ? -3.096 20.869 -8.261 1.00 29.38 198 LYS A C 1
ATOM 1482 O O . LYS A 1 198 ? -4.065 21.479 -7.825 1.00 29.38 198 LYS A O 1
ATOM 1487 N N . PHE A 1 199 ? -2.406 21.213 -9.344 1.00 34.84 199 PHE A N 1
ATOM 1488 C CA . PHE A 1 199 ? -2.980 21.636 -10.623 1.00 34.84 199 PHE A CA 1
ATOM 1489 C C . PHE A 1 199 ? -4.503 21.854 -10.635 1.00 34.84 199 PHE A C 1
ATOM 1491 O O . PHE A 1 199 ? -5.269 20.900 -10.760 1.00 34.84 199 PHE A O 1
ATOM 1498 N N . PHE A 1 200 ? -4.903 23.122 -10.627 1.00 31.45 200 PHE A N 1
ATOM 1499 C CA . PHE A 1 200 ? -6.017 23.637 -11.420 1.00 31.45 200 PHE A CA 1
ATOM 1500 C C . PHE A 1 200 ? -5.607 25.030 -11.913 1.00 31.45 200 PHE A C 1
ATOM 1502 O O . PHE A 1 200 ? -5.365 25.918 -11.096 1.00 31.45 200 PHE A O 1
ATOM 1509 N N . GLY A 1 201 ? -5.498 25.190 -13.235 1.00 32.12 201 GLY A N 1
ATOM 1510 C CA . GLY A 1 201 ? -5.078 26.420 -13.915 1.00 32.12 201 GLY A CA 1
ATOM 1511 C C . GLY A 1 201 ? -4.075 26.145 -15.017 1.00 32.12 201 GLY A C 1
ATOM 1512 O O . GLY A 1 201 ? -2.870 26.126 -14.693 1.00 32.12 201 GLY A O 1
#

pLDDT: mean 78.87, std 23.16, range [27.31, 98.81]

Foldseek 3Di:
DDPPPPVQDAWDEAEEEEAEAEEECEEAETAGEAPDAYEYAYEYQEAEYELYEYFFHYPPQHEWHAYHAEHAAEYEYANYEYETEGEEDAYEWYEYEHEYQEYEAHLYEHATEYQYLYEFYEYEYHHAAEYEYEQYYYFGQYNYPDPNRHYGYYYYYDHPYYHYYYPDCVVVCVVVVVPPDDDPPPDDPDDPDDDPDDDDD

Radius of gyration: 20.15 Å; chains: 1; bounding box: 38×66×56 Å

Secondary structure (DSSP, 8-state):
--------PPPPEEEEESSEEEEES-EEEEEE-TT---EEEEEEEEEEEES-EEEEEESSS-PPPEEEEEEEEEEEEES-EEEEEE-STTPPPP-EEEEEEEEEEES-EEEEEESSSSPP-EEEEEEEEEEEEES-EEEEEE---STTPPPP-EEEEE-SEEEEE---THHHHHHHHTTTTS-TT----------------

Sequence (201 aa):
MSDSLIQEGGGGSIIIRGGKFYAENTQFRIDASEDNNSLIDIDAENISMINSRMNTMPATTGKGGDILLNAAESVSFSETHLYTYTEGGMKNAGNVHIGADNISVGKSFINTFTSGMGNGGEILFDARNSVLCSDSNMNADTQSKAQAAGNAGNIRIKAGNISVKRFDSEQFYEQCGQRRKYHPRCRTIGAIVKICDKFFG